Protein AF-A0A7X7WH22-F1 (afdb_monomer)

Solvent-accessible surface area (backbone atoms only — not comparable to full-atom values): 14926 Å² total; per-residue (Å²): 118,76,86,55,37,44,71,29,42,64,47,78,48,76,61,53,52,58,72,58,53,77,46,26,75,47,52,46,36,40,39,29,64,41,62,73,57,76,91,22,57,43,76,66,56,57,78,47,89,47,46,45,26,28,35,51,67,75,35,17,60,46,32,26,49,46,50,48,52,40,50,50,30,62,38,42,20,46,59,58,49,54,54,32,50,78,71,74,47,88,55,60,72,69,33,57,77,39,49,57,77,57,60,76,36,30,38,23,28,44,19,65,48,62,39,34,36,44,34,28,52,52,39,49,77,48,48,29,46,33,36,34,24,32,85,80,27,64,82,54,82,60,45,81,46,50,35,29,59,92,44,49,67,59,44,36,54,63,18,48,31,38,38,41,52,42,77,70,43,90,88,30,48,47,64,41,29,60,74,48,59,71,43,34,34,77,50,19,33,42,35,36,70,47,50,20,46,30,36,33,64,68,42,48,53,49,34,45,74,73,50,44,27,56,24,37,31,32,27,44,47,77,52,81,77,72,62,92,83,45,68,68,82,74,40,89,51,46,46,78,50,71,82,44,42,62,62,53,99,58,45,67,58,57,37,49,54,52,48,53,56,31,47,58,24,53,81,68,74,43,86,58,70,42,63,45,39,55,93,77,60,83

Mean predicted aligned error: 4.16 Å

Nearest PDB structures (foldseek):
  5mh6-assembly1_A  TM=9.550E-01  e=3.654E-28  Haloferax mediterranei ATCC 33500
  4g2n-assembly1_A  TM=8.336E-01  e=8.230E-25  Polaromonas sp. JS666
  6jx1-assembly1_B  TM=8.636E-01  e=1.787E-22  Pseudomonas sp. 101
  3evt-assembly1_A-2  TM=6.739E-01  e=1.424E-25  Lactiplantibacillus plantarum
  4zqb-assembly1_B  TM=8.707E-01  e=1.414E-22  Cereibacter sphaeroides 2.4.1

Radius of gyration: 20.51 Å; Cα contacts (8 Å, |Δi|>4): 517; chains: 1; bounding box: 50×41×60 Å

pLDDT: mean 94.55, std 5.48, range [54.88, 98.94]

Foldseek 3Di:
DLVCLCVDQEAEEAADDPVSVVNNPNHAEYEHLAQACPRRYDPVVLVDNHWYFYPNLLLQQLLLVLQVVLVQCLQQVVLVVVVCVVVVHPCCVVRVVSGHALAAFEEEEEDCDSNVQNNLVVSVVSNYAYEYEDQCLDDDPSHPGYGYPVCLLVSQQRHLEYEYADEDDPVQQQCAALVSLVSHQQQREYEYLHEARSHPVVRVVCCLVVSSHSAYEDQYHPDPPDDPPDPLVPRSRYHYDHNCSRPDPCSVVSSVVLVVVQVVCVVVVHDHPRTDNSVVSD

Structure (mmCIF, N/CA/C/O backbone):
data_AF-A0A7X7WH22-F1
#
_entry.id   AF-A0A7X7WH22-F1
#
loop_
_atom_site.group_PDB
_atom_site.id
_atom_site.type_symbol
_atom_site.label_atom_id
_atom_site.label_alt_id
_atom_site.label_comp_id
_atom_site.label_asym_id
_atom_site.label_entity_id
_atom_site.label_seq_id
_atom_site.pdbx_PDB_ins_code
_atom_site.Cartn_x
_atom_site.Cartn_y
_atom_site.Cartn_z
_atom_site.occupancy
_atom_site.B_iso_or_equiv
_atom_site.auth_seq_id
_atom_site.auth_comp_id
_atom_site.auth_asym_id
_atom_site.auth_atom_id
_atom_site.pdbx_PDB_model_num
ATOM 1 N N . MET A 1 1 ? -7.487 23.303 26.037 1.00 54.88 1 MET A N 1
ATOM 2 C CA . MET A 1 1 ? -7.562 21.930 25.477 1.00 54.88 1 MET A CA 1
ATOM 3 C C . MET A 1 1 ? -7.339 20.861 26.553 1.00 54.88 1 MET A C 1
ATOM 5 O O . MET A 1 1 ? -8.136 19.940 26.609 1.00 54.88 1 MET A O 1
ATOM 9 N N . ILE A 1 2 ? -6.331 20.997 27.431 1.00 61.19 2 ILE A N 1
ATOM 10 C CA . ILE A 1 2 ? -6.002 20.000 28.478 1.00 61.19 2 ILE A CA 1
ATOM 11 C C . ILE A 1 2 ? -7.117 19.827 29.533 1.00 61.19 2 ILE A C 1
ATOM 13 O O . ILE A 1 2 ? -7.410 18.703 29.922 1.00 61.19 2 ILE A O 1
ATOM 17 N N . GLU A 1 3 ? -7.806 20.899 29.932 1.00 65.12 3 GLU A N 1
ATOM 18 C CA . GLU A 1 3 ? -8.843 20.850 30.985 1.00 65.12 3 GLU A CA 1
ATOM 19 C C . GLU A 1 3 ? -10.089 20.022 30.623 1.00 65.12 3 GLU A C 1
ATOM 21 O O . GLU A 1 3 ? -10.776 19.521 31.509 1.00 65.12 3 GLU A O 1
ATOM 26 N N . ALA A 1 4 ? -10.378 19.839 29.331 1.00 77.19 4 ALA A N 1
ATOM 27 C CA . ALA A 1 4 ? -11.551 19.091 28.876 1.00 77.19 4 ALA A CA 1
ATOM 28 C C . ALA A 1 4 ? -11.314 17.571 28.811 1.00 77.19 4 ALA A C 1
ATOM 30 O O . ALA A 1 4 ? -12.275 16.805 28.747 1.00 77.19 4 ALA A O 1
ATOM 31 N N . ILE A 1 5 ? -10.051 17.126 28.826 1.00 83.06 5 ILE A N 1
ATOM 32 C CA . ILE A 1 5 ? -9.671 15.726 28.586 1.00 83.06 5 ILE A CA 1
ATOM 33 C C . ILE A 1 5 ? -10.304 14.766 29.601 1.00 83.06 5 ILE A C 1
ATOM 35 O O . ILE A 1 5 ? -10.853 13.757 29.158 1.00 83.06 5 ILE A O 1
ATOM 39 N N . PRO A 1 6 ? -10.322 15.053 30.920 1.00 88.44 6 PRO A N 1
ATOM 40 C CA . PRO A 1 6 ? -10.890 14.120 31.891 1.00 88.44 6 PRO A CA 1
ATOM 41 C C . PRO A 1 6 ? -12.360 13.775 31.663 1.00 88.44 6 PRO A C 1
ATOM 43 O O . PRO A 1 6 ? -12.766 12.640 31.911 1.00 88.44 6 PRO A O 1
ATOM 46 N N . ASN A 1 7 ? -13.130 14.732 31.144 1.00 90.06 7 ASN A N 1
ATOM 47 C CA . ASN A 1 7 ? -14.566 14.594 30.929 1.00 90.06 7 ASN A CA 1
ATOM 48 C C . ASN A 1 7 ? -14.932 14.239 29.481 1.00 90.06 7 ASN A C 1
ATOM 50 O O . ASN A 1 7 ? -16.112 14.072 29.182 1.00 90.06 7 ASN A O 1
ATOM 54 N N . ALA A 1 8 ? -13.954 14.133 28.577 1.00 93.44 8 ALA A N 1
ATOM 55 C CA . ALA A 1 8 ? -14.212 13.863 27.170 1.00 93.44 8 ALA A CA 1
ATOM 56 C C . ALA A 1 8 ? -14.731 12.430 26.964 1.00 93.44 8 ALA A C 1
ATOM 58 O O . ALA A 1 8 ? -14.038 11.460 27.262 1.00 93.44 8 ALA A O 1
ATOM 59 N N . GLU A 1 9 ? -15.930 12.296 26.391 1.00 95.81 9 GLU A N 1
ATOM 60 C CA . GLU A 1 9 ? -16.485 10.992 25.995 1.00 95.81 9 GLU A CA 1
ATOM 61 C C . GLU A 1 9 ? -15.996 10.520 24.620 1.00 95.81 9 GLU A C 1
ATOM 63 O O . GLU A 1 9 ? -16.037 9.325 24.309 1.00 95.81 9 GLU A O 1
ATOM 68 N N . ILE A 1 10 ? -15.542 11.456 23.782 1.00 96.81 10 ILE A N 1
ATOM 69 C CA . ILE A 1 10 ? -15.218 11.216 22.378 1.00 96.81 10 ILE A CA 1
ATOM 70 C C . ILE A 1 10 ? -13.876 11.863 22.045 1.00 96.81 10 ILE A C 1
ATOM 72 O O . ILE A 1 10 ? -13.651 13.036 22.338 1.00 96.81 10 ILE A O 1
ATOM 76 N N . PHE A 1 11 ? -13.011 11.110 21.373 1.00 96.06 11 PHE A N 1
ATOM 77 C CA . PHE A 1 11 ? -11.793 11.619 20.753 1.00 96.06 11 PHE A CA 1
ATOM 78 C C . PHE A 1 11 ? -11.914 11.561 19.228 1.00 96.06 11 PHE A C 1
ATOM 80 O O . PHE A 1 11 ? -12.212 10.506 18.667 1.00 96.06 11 PHE A O 1
ATOM 87 N N . PHE A 1 12 ? -11.620 12.674 18.558 1.00 95.94 12 PHE A N 1
ATOM 88 C CA . PHE A 1 12 ? -11.472 12.747 17.106 1.00 95.94 12 PHE A CA 1
ATOM 89 C C . PHE A 1 12 ? -10.123 13.378 16.772 1.00 95.94 12 PHE A C 1
ATOM 91 O O . PHE A 1 12 ? -9.877 14.540 17.091 1.00 95.94 12 PHE A O 1
ATOM 98 N N . GLY A 1 13 ? -9.233 12.606 16.153 1.00 94.00 13 GLY A N 1
ATOM 99 C CA . GLY A 1 13 ? -7.893 13.081 15.831 1.00 94.00 13 GLY A CA 1
ATOM 100 C C . GLY A 1 13 ? -6.991 11.987 15.281 1.00 94.00 13 GLY A C 1
ATOM 101 O O . GLY A 1 13 ? -7.336 10.810 15.294 1.00 94.00 13 GLY A O 1
ATOM 102 N N . TRP A 1 14 ? -5.822 12.378 14.779 1.00 91.50 14 TRP A N 1
ATOM 103 C CA . TRP A 1 14 ? -4.891 11.462 14.113 1.00 91.50 14 TRP A CA 1
ATOM 104 C C . TRP A 1 14 ? -4.112 10.564 15.073 1.00 91.50 14 TRP A C 1
ATOM 106 O O . TRP A 1 14 ? -3.778 9.436 14.720 1.00 91.50 14 TRP A O 1
ATOM 116 N N . ARG A 1 15 ? -3.817 11.056 16.281 1.00 94.06 15 ARG A N 1
ATOM 117 C CA . ARG A 1 15 ? -3.042 10.327 17.286 1.00 94.06 15 ARG A CA 1
ATOM 118 C C . ARG A 1 15 ? -3.488 10.708 18.688 1.00 94.06 15 ARG A C 1
ATOM 120 O O . ARG A 1 15 ? -3.539 11.890 19.019 1.00 94.06 15 ARG A O 1
ATOM 127 N N . LEU A 1 16 ? -3.755 9.702 19.512 1.00 94.00 16 LEU A N 1
ATOM 128 C CA . LEU A 1 16 ? -3.991 9.860 20.940 1.00 94.00 16 LEU A CA 1
ATOM 129 C C . LEU A 1 16 ? -2.725 9.425 21.682 1.00 94.00 16 LEU A C 1
ATOM 131 O O . LEU A 1 16 ? -2.289 8.283 21.557 1.00 94.00 16 LEU A O 1
ATOM 135 N N . SER A 1 17 ? -2.102 10.337 22.426 1.00 92.88 17 SER A N 1
ATOM 136 C CA . SER A 1 17 ? -0.931 9.999 23.240 1.00 92.88 17 SER A CA 1
ATOM 137 C C . SER A 1 17 ? -1.343 9.232 24.497 1.00 92.88 17 SER A C 1
ATOM 139 O O . SER A 1 17 ? -2.465 9.371 24.987 1.00 92.88 17 SER A O 1
ATOM 141 N N . GLU A 1 18 ? -0.419 8.451 25.055 1.00 93.06 18 GLU A N 1
ATOM 142 C CA . GLU A 1 18 ? -0.649 7.720 26.306 1.00 93.06 18 GLU A CA 1
ATOM 143 C C . GLU A 1 18 ? -0.944 8.665 27.477 1.00 93.06 18 GLU A C 1
ATOM 145 O O . GLU A 1 18 ? -1.848 8.409 28.266 1.00 93.06 18 GLU A O 1
ATOM 150 N N . ASN A 1 19 ? -0.270 9.819 27.525 1.00 91.81 19 ASN A N 1
ATOM 151 C CA . ASN A 1 19 ? -0.526 10.844 28.535 1.00 91.81 19 ASN A CA 1
ATOM 152 C C . ASN A 1 19 ? -1.978 11.355 28.495 1.00 91.81 19 ASN A C 1
ATOM 154 O O . ASN A 1 19 ? -2.631 11.440 29.532 1.00 91.81 19 ASN A O 1
ATOM 158 N N . TYR A 1 20 ? -2.505 11.666 27.306 1.00 91.69 20 TYR A N 1
ATOM 159 C CA . TYR A 1 20 ? -3.889 12.131 27.182 1.00 91.69 20 TYR A CA 1
ATOM 160 C C . TYR A 1 20 ? -4.901 11.009 27.416 1.00 91.69 20 TYR A C 1
ATOM 162 O O . TYR A 1 20 ? -5.924 11.242 28.053 1.00 91.69 20 TYR A O 1
ATOM 170 N N . TYR A 1 21 ? -4.600 9.789 26.971 1.00 93.88 21 TYR A N 1
ATOM 171 C CA . TYR A 1 21 ? -5.433 8.621 27.246 1.00 93.88 21 TYR A CA 1
ATOM 172 C C . TYR A 1 21 ? -5.582 8.354 28.751 1.00 93.88 21 TYR A C 1
ATOM 174 O O . TYR A 1 21 ? -6.700 8.195 29.228 1.00 93.88 21 TYR A O 1
ATOM 182 N N . ASN A 1 22 ? -4.485 8.395 29.514 1.00 92.38 22 ASN A N 1
ATOM 183 C CA . ASN A 1 22 ? -4.499 8.153 30.962 1.00 92.38 22 ASN A CA 1
ATOM 184 C C . ASN A 1 22 ? -5.309 9.199 31.746 1.00 92.38 22 ASN A C 1
ATOM 186 O O . ASN A 1 22 ? -5.760 8.935 32.860 1.00 92.38 22 ASN A O 1
ATOM 190 N N . GLN A 1 23 ? -5.501 10.388 31.174 1.00 92.88 23 GLN A N 1
ATOM 191 C CA . GLN A 1 23 ? -6.322 11.440 31.765 1.00 92.88 23 GLN A CA 1
ATOM 192 C C . GLN A 1 23 ? -7.801 11.319 31.376 1.00 92.88 23 GLN A C 1
ATOM 194 O O . GLN A 1 23 ? -8.642 11.778 32.140 1.00 92.88 23 GLN A O 1
ATOM 199 N N . ALA A 1 24 ? -8.133 10.699 30.238 1.00 92.94 24 ALA A N 1
ATOM 200 C CA . ALA A 1 24 ? -9.476 10.664 29.656 1.00 92.94 24 ALA A CA 1
ATOM 201 C C . ALA A 1 24 ? -10.387 9.598 30.298 1.00 92.94 24 ALA A C 1
ATOM 203 O O . ALA A 1 24 ? -10.653 8.542 29.725 1.00 92.94 24 ALA A O 1
ATOM 204 N N . ARG A 1 25 ? -10.882 9.884 31.508 1.00 90.00 25 ARG A N 1
ATOM 205 C CA . ARG A 1 25 ? -11.628 8.926 32.351 1.00 90.00 25 ARG A CA 1
ATOM 206 C C . ARG A 1 25 ? -12.992 8.516 31.794 1.00 90.00 25 ARG A C 1
ATOM 208 O O . ARG A 1 25 ? -13.444 7.413 32.081 1.00 90.00 25 ARG A O 1
ATOM 215 N N . ASN A 1 26 ? -13.620 9.379 30.999 1.00 95.12 26 ASN A N 1
ATOM 216 C CA . ASN A 1 26 ? -14.956 9.143 30.446 1.00 95.12 26 ASN A CA 1
ATOM 217 C C . ASN A 1 26 ? -14.935 8.709 28.975 1.00 95.12 26 ASN A C 1
ATOM 219 O O . ASN A 1 26 ? -15.992 8.640 28.351 1.00 95.12 26 ASN A O 1
ATOM 223 N N . LEU A 1 27 ? -13.760 8.428 28.401 1.00 96.88 27 LEU A N 1
ATOM 224 C CA . LEU A 1 27 ? -13.630 8.138 26.977 1.00 96.88 27 LEU A CA 1
ATOM 225 C C . LEU A 1 27 ? -14.377 6.851 26.610 1.00 96.88 27 LEU A C 1
ATOM 227 O O . LEU A 1 27 ? -14.140 5.792 27.183 1.00 96.88 27 LEU A O 1
ATOM 231 N N . ARG A 1 28 ? -15.270 6.936 25.622 1.00 97.31 28 ARG A N 1
ATOM 232 C CA . ARG A 1 28 ? -16.114 5.824 25.150 1.00 97.31 28 ARG A CA 1
ATOM 233 C C . ARG A 1 28 ? -15.940 5.539 23.668 1.00 97.31 28 ARG A C 1
ATOM 235 O O . ARG A 1 28 ? -16.141 4.401 23.236 1.00 97.31 28 ARG A O 1
ATOM 242 N N . TRP A 1 29 ? -15.547 6.546 22.893 1.00 98.00 29 TRP A N 1
ATOM 243 C CA . TRP A 1 29 ? -15.359 6.420 21.454 1.00 98.00 29 TRP A CA 1
ATOM 244 C C . TRP A 1 29 ? -14.138 7.197 20.953 1.00 98.00 29 TRP A C 1
ATOM 246 O O . TRP A 1 29 ? -13.915 8.353 21.298 1.00 98.00 29 TRP A O 1
ATOM 256 N N . ILE A 1 30 ? -13.350 6.543 20.104 1.00 97.38 30 ILE A N 1
ATOM 257 C CA . ILE A 1 30 ? -12.206 7.101 19.387 1.00 97.38 30 ILE A CA 1
ATOM 258 C C . ILE A 1 30 ? -12.484 6.993 17.882 1.00 97.38 30 ILE A C 1
ATOM 260 O O . ILE A 1 30 ? -12.725 5.900 17.352 1.00 97.38 30 ILE A O 1
ATOM 264 N N . HIS A 1 31 ? -12.406 8.117 17.175 1.00 97.50 31 HIS A N 1
ATOM 265 C CA . HIS A 1 31 ? -12.446 8.172 15.719 1.00 97.50 31 HIS A CA 1
ATOM 266 C C . HIS A 1 31 ? -11.114 8.665 15.152 1.00 97.50 31 HIS A C 1
ATOM 268 O O . HIS A 1 31 ? -10.659 9.765 15.467 1.00 97.50 31 HIS A O 1
ATOM 274 N N . LEU A 1 32 ? -10.508 7.848 14.291 1.00 96.25 32 LEU A N 1
ATOM 275 C CA . LEU A 1 32 ? -9.280 8.181 13.578 1.00 96.25 32 LEU A CA 1
ATOM 276 C C . LEU A 1 32 ? -9.604 8.613 12.135 1.00 96.25 32 LEU A C 1
ATOM 278 O O . LEU A 1 32 ? -10.206 7.825 11.400 1.00 96.25 32 LEU A O 1
ATOM 282 N N . PRO A 1 33 ? -9.168 9.808 11.685 1.00 93.56 33 PRO A N 1
ATOM 283 C CA . PRO A 1 33 ? -9.331 10.242 10.298 1.00 93.56 33 PRO A CA 1
ATOM 284 C C . PRO A 1 33 ? -8.594 9.370 9.268 1.00 93.56 33 PRO A C 1
ATOM 286 O O . PRO A 1 33 ? -8.891 9.467 8.082 1.00 93.56 33 PRO A O 1
ATOM 289 N N . SER A 1 34 ? -7.640 8.537 9.689 1.00 90.62 34 SER A N 1
ATOM 290 C CA . SER A 1 34 ? -6.856 7.634 8.841 1.00 90.62 34 SER A CA 1
ATOM 291 C C . SER A 1 34 ? -7.584 6.319 8.522 1.00 90.62 34 SER A C 1
ATOM 293 O O . SER A 1 34 ? -8.548 5.935 9.182 1.00 90.62 34 SER A O 1
ATOM 295 N N . ALA A 1 35 ? -7.093 5.566 7.528 1.00 87.44 35 ALA A N 1
ATOM 2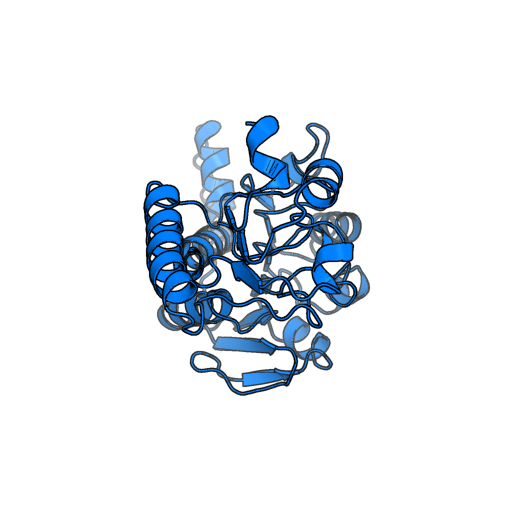96 C CA . ALA A 1 35 ? -7.522 4.178 7.307 1.00 87.44 35 ALA A CA 1
ATOM 297 C C . ALA A 1 35 ? -6.905 3.203 8.326 1.00 87.44 35 ALA A C 1
ATOM 299 O O . ALA A 1 35 ? -7.623 2.398 8.924 1.00 87.44 35 ALA A O 1
ATOM 300 N N . GLY A 1 36 ? -5.576 3.259 8.469 1.00 86.19 36 GLY A N 1
ATOM 301 C CA . GLY A 1 36 ? -4.794 2.449 9.405 1.00 86.19 36 GLY A CA 1
ATOM 302 C C . GLY A 1 36 ? -4.703 3.099 10.783 1.00 86.19 36 GLY A C 1
ATOM 303 O O . GLY A 1 36 ? -4.839 4.315 10.911 1.00 86.19 36 GLY A O 1
ATOM 304 N N . ILE A 1 37 ? -4.494 2.274 11.804 1.00 89.31 37 ILE A N 1
ATOM 305 C CA . ILE A 1 37 ? -4.491 2.681 13.221 1.00 89.31 37 ILE A CA 1
ATOM 306 C C . ILE A 1 37 ? -3.130 2.472 13.894 1.00 89.31 37 ILE A C 1
ATOM 308 O O . ILE A 1 37 ? -2.973 2.704 15.092 1.00 89.31 37 ILE A O 1
ATOM 312 N N . ASP A 1 38 ? -2.170 1.947 13.142 1.00 84.19 38 ASP A N 1
ATOM 313 C CA . ASP A 1 38 ? -0.833 1.618 13.605 1.00 84.19 38 ASP A CA 1
ATOM 314 C C . ASP A 1 38 ? -0.131 2.859 14.179 1.00 84.19 38 ASP A C 1
ATOM 316 O O . ASP A 1 38 ? -0.116 3.921 13.567 1.00 84.19 38 ASP A O 1
ATOM 320 N N . GLY A 1 39 ? 0.377 2.746 15.412 1.00 84.50 39 GLY A N 1
ATOM 321 C CA . GLY A 1 39 ? 1.042 3.844 16.132 1.00 84.50 39 GLY A CA 1
ATOM 322 C C . GLY A 1 39 ? 0.138 5.010 16.570 1.00 84.50 39 GLY A C 1
ATOM 323 O O . GLY A 1 39 ? 0.605 5.903 17.280 1.00 84.50 39 GLY A O 1
ATOM 324 N N . ALA A 1 40 ? -1.145 5.008 16.192 1.00 90.88 40 ALA A N 1
ATOM 325 C CA . ALA A 1 40 ? -2.070 6.106 16.467 1.00 90.88 40 ALA A CA 1
ATOM 326 C C . ALA A 1 40 ? -2.639 6.083 17.894 1.00 90.88 40 ALA A C 1
ATOM 328 O O . ALA A 1 40 ? -3.059 7.126 18.398 1.00 90.88 40 ALA A O 1
ATOM 329 N N . LEU A 1 41 ? -2.678 4.909 18.534 1.00 93.50 41 LEU A N 1
ATOM 330 C CA . LEU A 1 41 ? -3.358 4.684 19.811 1.00 93.50 41 LEU A CA 1
ATOM 331 C C . LEU A 1 41 ? -2.451 3.973 20.827 1.00 93.50 41 LEU A C 1
ATOM 333 O O . LEU A 1 41 ? -1.668 3.107 20.428 1.00 93.50 41 LEU A O 1
ATOM 337 N N . PRO A 1 42 ? -2.587 4.265 22.135 1.00 93.56 42 PRO A N 1
ATOM 338 C CA . PRO A 1 42 ? -1.892 3.528 23.187 1.00 93.56 42 PRO A CA 1
ATOM 339 C C . PRO A 1 42 ? -2.324 2.060 23.231 1.00 93.56 42 PRO A C 1
ATOM 341 O O . PRO A 1 42 ? -3.485 1.736 22.969 1.00 93.56 42 PRO A O 1
ATOM 344 N N . ALA A 1 43 ? -1.413 1.169 23.630 1.00 91.50 43 ALA A N 1
ATOM 345 C CA . ALA A 1 43 ? -1.673 -0.273 23.680 1.00 91.50 43 ALA A CA 1
ATOM 346 C C . ALA A 1 43 ? -2.890 -0.631 24.558 1.00 91.50 43 ALA A C 1
ATOM 348 O O . ALA A 1 43 ? -3.675 -1.510 24.205 1.00 91.50 43 ALA A O 1
ATOM 349 N N . ALA A 1 44 ? -3.097 0.102 25.656 1.00 92.50 44 ALA A N 1
ATOM 350 C CA . ALA A 1 44 ? -4.217 -0.099 26.574 1.00 92.50 44 ALA A CA 1
ATOM 351 C C . ALA A 1 44 ? -5.602 0.062 25.911 1.00 92.50 44 ALA A C 1
ATOM 353 O O . ALA A 1 44 ? -6.555 -0.599 26.325 1.00 92.50 44 ALA A O 1
ATOM 354 N N . VAL A 1 45 ? -5.720 0.858 24.838 1.00 93.75 45 VAL A N 1
ATOM 355 C CA . VAL A 1 45 ? -6.986 1.021 24.099 1.00 93.75 45 VAL A CA 1
ATOM 356 C C . VAL A 1 45 ? -7.469 -0.314 23.527 1.00 93.75 45 VAL A C 1
ATOM 358 O O . VAL A 1 45 ? -8.672 -0.586 23.522 1.00 93.75 45 VAL A O 1
ATOM 361 N N . PHE A 1 46 ? -6.553 -1.177 23.080 1.00 91.12 46 PHE A N 1
ATOM 362 C CA . PHE A 1 46 ? -6.890 -2.443 22.424 1.00 91.12 46 PHE A CA 1
ATOM 363 C C . PHE A 1 46 ? -7.533 -3.469 23.368 1.00 91.12 46 PHE A C 1
ATOM 365 O O . PHE A 1 46 ? -8.299 -4.312 22.898 1.00 91.12 46 PHE A O 1
ATOM 372 N N . SER A 1 47 ? -7.288 -3.343 24.675 1.00 91.69 47 SER A N 1
ATOM 373 C CA . SER A 1 47 ? -7.870 -4.188 25.729 1.00 91.69 47 SER A CA 1
ATOM 374 C C . SER A 1 47 ? -9.032 -3.525 26.481 1.00 91.69 47 SER A C 1
ATOM 376 O O . SER A 1 47 ? -9.624 -4.154 27.350 1.00 91.69 47 SER A O 1
ATOM 378 N N . SER A 1 48 ? -9.354 -2.266 26.173 1.00 93.56 48 SER A N 1
ATOM 379 C CA . SER A 1 48 ? -10.465 -1.522 26.790 1.00 93.56 48 SER A CA 1
ATOM 380 C C . SER A 1 48 ? -11.816 -1.846 26.140 1.00 93.56 48 SER A C 1
ATOM 382 O O . SER A 1 48 ? -11.851 -2.440 25.063 1.00 93.56 48 SER A O 1
ATOM 384 N N . ASP A 1 49 ? -12.925 -1.358 26.702 1.00 93.69 49 ASP A N 1
ATOM 385 C CA . ASP A 1 49 ? -14.261 -1.418 26.077 1.00 93.69 49 ASP A CA 1
ATOM 386 C C . ASP A 1 49 ? -14.545 -0.262 25.102 1.00 93.69 49 ASP A C 1
ATOM 388 O O . ASP A 1 49 ? -15.580 -0.232 24.434 1.00 93.69 49 ASP A O 1
ATOM 392 N N . ILE A 1 50 ? -13.597 0.665 24.949 1.00 95.81 50 ILE A N 1
ATOM 393 C CA . ILE A 1 50 ? -13.734 1.848 24.097 1.00 95.81 50 ILE A CA 1
ATOM 394 C C . IL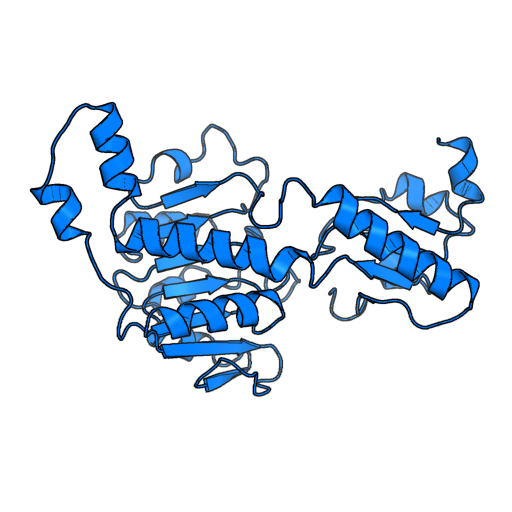E A 1 50 ? -13.948 1.420 22.643 1.00 95.81 50 ILE A C 1
ATOM 396 O O . ILE A 1 50 ? -13.226 0.567 22.102 1.00 95.81 50 ILE A O 1
ATOM 400 N N . GLN A 1 51 ? -14.945 2.018 21.993 1.00 96.75 51 GLN A N 1
ATOM 401 C CA . GLN A 1 51 ? -15.189 1.811 20.572 1.00 96.75 51 GLN A CA 1
ATOM 402 C C . GLN A 1 51 ? -14.132 2.555 19.761 1.00 96.75 51 GLN A C 1
ATOM 404 O O . GLN A 1 51 ? -13.884 3.738 19.980 1.00 96.75 51 GLN A O 1
ATOM 409 N N . VAL A 1 52 ? -13.531 1.877 18.786 1.00 97.12 52 VAL A N 1
ATOM 410 C CA . VAL A 1 52 ? -12.550 2.483 17.881 1.00 97.12 52 VAL A CA 1
ATOM 411 C C . VAL A 1 52 ? -13.081 2.392 16.463 1.00 97.12 52 VAL A C 1
ATOM 413 O O . VAL A 1 52 ? -13.473 1.321 15.996 1.00 97.12 52 VAL A O 1
ATOM 416 N N . THR A 1 53 ? -13.085 3.522 15.772 1.00 96.88 53 THR A N 1
ATOM 417 C CA . THR A 1 53 ? -13.472 3.624 14.364 1.00 96.88 53 THR A CA 1
ATOM 418 C C . THR A 1 53 ? -12.389 4.338 13.576 1.00 96.88 53 THR A C 1
ATOM 420 O O . THR A 1 53 ? -11.681 5.183 14.121 1.00 96.88 53 THR A O 1
ATOM 423 N N . SER A 1 54 ? -12.282 4.016 12.293 1.00 94.81 54 SER A N 1
ATOM 424 C CA . SER A 1 54 ? -11.385 4.699 11.369 1.00 94.81 54 SER A CA 1
ATOM 425 C C . SER A 1 54 ? -12.108 5.069 10.075 1.00 94.81 54 SER A C 1
ATOM 427 O O . SER A 1 54 ? -13.147 4.490 9.738 1.00 94.81 54 SER A O 1
ATOM 429 N N . SER A 1 55 ? -11.530 5.985 9.306 1.00 93.56 55 SER A N 1
ATOM 430 C CA . SER A 1 55 ? -11.996 6.383 7.971 1.00 93.56 55 SER A CA 1
ATOM 431 C C . SER A 1 55 ? -11.715 5.347 6.876 1.00 93.56 55 SER A C 1
ATOM 433 O O . SER A 1 55 ? -11.673 5.663 5.679 1.00 93.56 55 SER A O 1
ATOM 435 N N . LYS A 1 56 ? -11.516 4.073 7.245 1.00 86.00 56 LYS A N 1
ATOM 436 C CA . LYS A 1 56 ? -11.290 2.995 6.279 1.00 86.00 56 LYS A CA 1
ATOM 437 C C . LYS A 1 56 ? -12.394 2.968 5.220 1.00 86.00 56 LYS A C 1
ATOM 439 O O . LYS A 1 56 ? -13.585 2.961 5.513 1.00 86.00 56 LYS A O 1
ATOM 444 N N . GLY A 1 57 ? -11.970 2.932 3.959 1.00 84.00 57 GLY A N 1
ATOM 445 C CA . GLY A 1 57 ? -12.857 2.984 2.798 1.00 84.00 57 GLY A CA 1
ATOM 446 C C . GLY A 1 57 ? -12.931 4.350 2.111 1.00 84.00 57 GLY A C 1
ATOM 447 O O . GLY A 1 57 ? -13.172 4.352 0.905 1.00 84.00 57 GLY A O 1
ATOM 448 N N . LEU A 1 58 ? -12.649 5.465 2.803 1.00 89.12 58 LEU A N 1
ATOM 449 C CA . LEU A 1 58 ? -12.584 6.801 2.181 1.00 89.12 58 LEU A CA 1
ATOM 450 C C . LEU A 1 58 ? -11.339 6.977 1.297 1.00 89.12 58 LEU A C 1
ATOM 452 O O . LEU A 1 58 ? -11.401 7.625 0.260 1.00 89.12 58 LEU A O 1
ATOM 456 N N . HIS A 1 59 ? -10.236 6.319 1.651 1.00 89.06 59 HIS A N 1
ATOM 457 C CA . HIS A 1 59 ? -8.953 6.455 0.950 1.00 89.06 59 HIS A CA 1
ATOM 458 C C . HIS A 1 59 ? -8.786 5.511 -0.255 1.00 89.06 59 HIS A C 1
ATOM 460 O O . HIS A 1 59 ? -7.754 5.529 -0.912 1.00 89.06 59 HIS A O 1
ATOM 466 N N . LYS A 1 60 ? -9.771 4.648 -0.553 1.00 92.44 60 LYS A N 1
ATOM 467 C CA . LYS A 1 60 ? -9.603 3.558 -1.538 1.00 92.44 60 LYS A CA 1
ATOM 468 C C . LYS A 1 60 ? -9.292 4.049 -2.956 1.00 92.44 60 LYS A C 1
ATOM 470 O O . LYS A 1 60 ? -8.553 3.376 -3.663 1.00 92.44 60 LYS A O 1
ATOM 475 N N . ASP A 1 61 ? -9.893 5.162 -3.367 1.00 94.44 61 ASP A N 1
ATOM 476 C CA . ASP A 1 61 ? -9.760 5.704 -4.717 1.00 94.44 61 ASP A CA 1
ATOM 477 C C . ASP A 1 61 ? -8.465 6.503 -4.899 1.00 94.44 61 ASP A C 1
ATOM 479 O O . ASP A 1 61 ? -7.713 6.108 -5.789 1.00 94.44 61 ASP A O 1
ATOM 483 N N . PRO A 1 62 ? -8.117 7.487 -4.038 1.00 95.88 62 PRO A N 1
ATOM 484 C CA . PRO A 1 62 ? -6.833 8.179 -4.166 1.00 95.88 62 PRO A CA 1
ATOM 485 C C . PRO A 1 62 ? -5.649 7.214 -4.054 1.00 95.88 62 PRO A C 1
ATOM 487 O O . PRO A 1 62 ? -4.762 7.240 -4.897 1.00 95.88 62 PRO A O 1
ATOM 490 N N . MET A 1 63 ? -5.691 6.245 -3.132 1.00 97.19 63 MET A N 1
ATOM 491 C CA . MET A 1 63 ? -4.607 5.261 -3.006 1.00 97.19 63 MET A CA 1
ATOM 492 C C . MET A 1 63 ? -4.486 4.365 -4.239 1.00 97.19 63 MET A C 1
ATOM 494 O O . MET A 1 63 ? -3.384 4.001 -4.645 1.00 97.19 63 MET A O 1
ATOM 498 N N . ALA A 1 64 ? -5.613 3.994 -4.853 1.00 97.75 64 ALA A N 1
ATOM 499 C CA . ALA A 1 64 ? -5.580 3.223 -6.087 1.00 97.75 64 ALA A CA 1
ATOM 500 C C . ALA A 1 64 ? -5.058 4.050 -7.270 1.00 97.75 64 ALA A C 1
ATOM 502 O O . ALA A 1 64 ? -4.395 3.496 -8.143 1.00 97.75 64 ALA A O 1
ATOM 503 N N . GLU A 1 65 ? -5.338 5.350 -7.301 1.00 97.88 65 GLU A N 1
ATOM 504 C CA . GLU A 1 65 ? -4.807 6.280 -8.299 1.00 97.88 65 GLU A CA 1
ATOM 505 C C . GLU A 1 65 ? -3.306 6.498 -8.123 1.00 97.88 65 GLU A C 1
ATOM 507 O O . GLU A 1 65 ? -2.578 6.362 -9.103 1.00 97.88 65 GLU A O 1
ATOM 512 N N . THR A 1 66 ? -2.821 6.689 -6.895 1.00 98.38 66 THR A N 1
ATOM 513 C CA . THR A 1 66 ? -1.384 6.753 -6.588 1.00 98.38 66 THR A CA 1
ATOM 514 C C . THR A 1 66 ? -0.665 5.474 -7.007 1.00 98.38 66 THR A C 1
ATOM 516 O O . THR A 1 66 ? 0.362 5.544 -7.682 1.00 98.38 66 THR A O 1
ATOM 519 N N . ALA A 1 67 ? -1.237 4.297 -6.708 1.00 98.62 67 ALA A N 1
ATOM 520 C CA . ALA A 1 67 ? -0.676 3.025 -7.165 1.00 98.62 67 ALA A CA 1
ATOM 521 C C . ALA A 1 67 ? -0.530 2.998 -8.691 1.00 98.62 67 ALA A C 1
ATOM 523 O O . ALA A 1 67 ? 0.524 2.643 -9.210 1.00 98.62 67 ALA A O 1
ATOM 524 N N . PHE A 1 68 ? -1.582 3.383 -9.421 1.00 98.56 68 PHE A N 1
ATOM 525 C CA . PHE A 1 68 ? -1.568 3.373 -10.882 1.00 98.56 68 PHE A CA 1
ATOM 526 C C . PHE A 1 68 ? -0.644 4.430 -11.479 1.00 98.56 68 PHE A C 1
ATOM 528 O O . PHE A 1 68 ? -0.009 4.148 -12.491 1.00 98.56 68 PHE A O 1
ATOM 535 N N . ALA A 1 69 ? -0.518 5.599 -10.854 1.00 98.44 69 ALA A N 1
ATOM 536 C CA . ALA A 1 69 ? 0.445 6.613 -11.260 1.00 98.44 69 ALA A CA 1
ATOM 537 C C . ALA A 1 69 ? 1.879 6.065 -11.185 1.00 98.44 69 ALA A C 1
ATOM 539 O O . ALA A 1 69 ? 2.621 6.162 -12.162 1.00 98.44 69 ALA A O 1
ATOM 540 N N . MET A 1 70 ? 2.240 5.403 -10.079 1.00 98.56 70 MET A N 1
ATOM 541 C CA . MET A 1 70 ? 3.552 4.764 -9.923 1.00 98.56 70 MET A CA 1
ATOM 542 C C . MET A 1 70 ? 3.746 3.604 -10.910 1.00 98.56 70 MET A C 1
ATOM 544 O O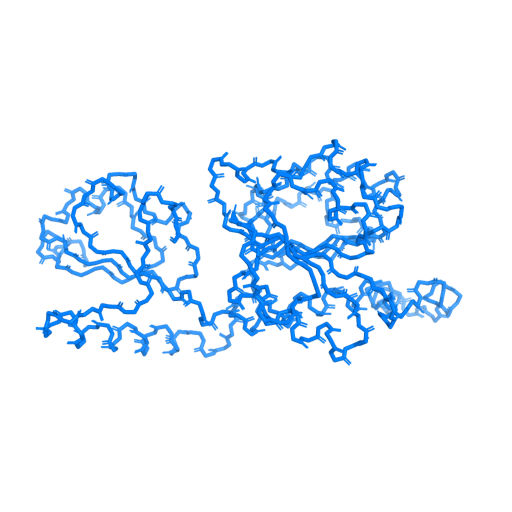 . MET A 1 70 ? 4.768 3.543 -11.588 1.00 98.56 70 MET A O 1
ATOM 548 N N . ILE A 1 71 ? 2.748 2.723 -11.058 1.00 98.56 71 ILE A N 1
ATOM 549 C CA . ILE A 1 71 ? 2.792 1.596 -12.007 1.00 98.56 71 ILE A CA 1
ATOM 550 C C . ILE A 1 71 ? 3.011 2.092 -13.435 1.00 98.56 71 ILE A C 1
ATOM 552 O O . ILE A 1 71 ? 3.876 1.572 -14.136 1.00 98.56 71 ILE A O 1
ATOM 556 N N . LEU A 1 72 ? 2.235 3.082 -13.882 1.00 98.00 72 LEU A N 1
ATOM 557 C CA . LEU A 1 72 ? 2.342 3.628 -15.232 1.00 98.00 72 LEU A CA 1
ATOM 558 C C . LEU A 1 72 ? 3.669 4.355 -15.425 1.00 98.00 72 LEU A C 1
ATOM 560 O O . LEU A 1 72 ? 4.298 4.174 -16.462 1.00 98.00 72 LEU A O 1
ATOM 564 N N . SER A 1 73 ? 4.121 5.121 -14.430 1.00 97.38 73 SER A N 1
ATOM 565 C CA . SER A 1 73 ? 5.400 5.823 -14.505 1.00 97.38 73 SER A CA 1
ATOM 566 C C . SER A 1 73 ? 6.583 4.861 -14.629 1.00 97.38 73 SER A C 1
ATOM 568 O O . SER A 1 73 ? 7.448 5.080 -15.479 1.00 97.38 73 SER A O 1
ATOM 570 N N . LEU A 1 74 ? 6.595 3.773 -13.852 1.00 96.94 74 LEU A N 1
ATOM 571 C CA . LEU A 1 74 ? 7.628 2.734 -13.924 1.00 96.94 74 LEU A CA 1
ATOM 572 C C . LEU A 1 74 ? 7.530 1.933 -15.228 1.00 96.94 74 LEU A C 1
ATOM 574 O O . LEU A 1 74 ? 8.519 1.783 -15.932 1.00 96.94 74 LEU A O 1
ATOM 578 N N . THR A 1 75 ? 6.327 1.500 -15.614 1.00 96.19 75 THR A N 1
ATOM 579 C CA . THR A 1 75 ? 6.121 0.654 -16.808 1.00 96.19 75 THR A CA 1
ATOM 580 C C . THR A 1 75 ? 6.345 1.403 -18.125 1.00 96.19 75 THR A C 1
ATOM 582 O O . THR A 1 75 ? 6.611 0.774 -19.143 1.00 96.19 75 THR A O 1
ATOM 585 N N . ARG A 1 76 ? 6.174 2.731 -18.146 1.00 95.25 76 ARG A N 1
ATOM 586 C CA . ARG A 1 76 ? 6.347 3.570 -19.346 1.00 95.25 76 ARG A CA 1
ATOM 587 C C . ARG A 1 76 ? 7.648 4.372 -19.352 1.00 95.25 76 ARG A C 1
ATOM 589 O O . ARG A 1 76 ? 7.863 5.110 -20.308 1.00 95.25 76 ARG A O 1
ATOM 596 N N . GLY A 1 77 ? 8.465 4.277 -18.301 1.00 93.94 77 GLY A N 1
ATOM 597 C CA . GLY A 1 77 ? 9.696 5.059 -18.167 1.00 93.94 77 GLY A CA 1
ATOM 598 C C . GLY A 1 77 ? 9.471 6.571 -18.022 1.00 93.94 77 GLY A C 1
ATOM 599 O O . GLY A 1 77 ? 10.330 7.355 -18.415 1.00 93.94 77 GLY A O 1
ATOM 600 N N . LEU A 1 78 ? 8.321 7.014 -17.491 1.00 94.50 78 LEU A N 1
ATOM 601 C CA . LEU A 1 78 ? 8.006 8.451 -17.394 1.00 94.50 78 LEU A CA 1
ATOM 602 C C . LEU A 1 78 ? 8.914 9.188 -16.408 1.00 94.50 78 LEU A C 1
ATOM 604 O O . LEU A 1 78 ? 9.225 10.353 -16.626 1.00 94.50 78 LEU A O 1
ATOM 608 N N . HIS A 1 79 ? 9.333 8.517 -15.338 1.00 93.38 79 HIS A N 1
ATOM 609 C CA . HIS A 1 79 ? 10.296 9.038 -14.370 1.00 93.38 79 HIS A CA 1
ATOM 610 C C . HIS A 1 79 ? 11.648 9.340 -15.041 1.00 93.38 79 HIS A C 1
ATOM 612 O O . HIS A 1 79 ? 12.101 10.479 -14.981 1.00 93.38 79 HIS A O 1
ATOM 618 N N . HIS A 1 80 ? 12.193 8.399 -15.822 1.00 92.75 80 HIS A N 1
ATOM 619 C CA . HIS A 1 80 ? 13.392 8.628 -16.644 1.00 92.75 80 HIS A CA 1
ATOM 620 C C . HIS A 1 80 ? 13.223 9.795 -17.614 1.00 92.75 80 HIS A C 1
ATOM 622 O O . HIS A 1 80 ? 14.069 10.685 -17.684 1.00 92.75 80 HIS A O 1
ATOM 628 N N . ALA A 1 81 ? 12.101 9.835 -18.339 1.00 94.19 81 ALA A N 1
ATOM 629 C CA . ALA A 1 81 ? 11.810 10.935 -19.254 1.00 94.19 81 ALA A CA 1
ATOM 630 C C . ALA A 1 81 ? 11.739 12.291 -18.526 1.00 94.19 81 ALA A C 1
ATOM 632 O O . ALA A 1 81 ? 12.196 13.302 -19.055 1.00 94.19 81 ALA A O 1
ATOM 633 N N . ARG A 1 82 ? 11.190 12.318 -17.305 1.00 94.00 82 ARG A N 1
ATOM 634 C CA . ARG A 1 82 ? 11.079 13.526 -16.481 1.00 94.00 82 ARG A CA 1
ATOM 635 C C . ARG A 1 82 ? 12.439 14.040 -16.019 1.00 94.00 82 ARG A C 1
ATOM 637 O O . ARG A 1 82 ? 12.619 15.256 -15.977 1.00 94.00 82 ARG A O 1
ATOM 644 N N . ASP A 1 83 ? 13.374 13.163 -15.681 1.00 92.88 83 ASP A N 1
ATOM 645 C CA . ASP A 1 83 ? 14.713 13.583 -15.265 1.00 92.88 83 ASP A CA 1
ATOM 646 C C . ASP A 1 83 ? 15.549 14.055 -16.458 1.00 92.88 83 ASP A C 1
ATOM 648 O O . ASP A 1 83 ? 16.083 15.163 -16.427 1.00 92.88 83 ASP A O 1
ATOM 652 N N . LEU A 1 84 ? 15.505 13.332 -17.580 1.00 94.12 84 LEU A N 1
ATOM 653 C CA . LEU A 1 84 ? 16.135 13.760 -18.836 1.00 94.12 84 LEU A CA 1
ATOM 654 C C . LEU A 1 84 ? 15.562 15.086 -19.367 1.00 94.12 84 LEU A C 1
ATOM 656 O O . LEU A 1 84 ? 16.292 15.892 -19.948 1.00 94.12 84 LEU A O 1
ATOM 660 N N . GLN A 1 85 ? 14.273 15.359 -19.129 1.00 95.88 85 GLN A N 1
ATOM 661 C CA . GLN A 1 85 ? 13.662 16.654 -19.437 1.00 95.88 85 GLN A CA 1
ATOM 662 C C . GLN A 1 85 ? 14.346 17.799 -18.673 1.00 95.88 85 GLN A C 1
ATOM 664 O O . GLN A 1 85 ? 14.562 18.858 -19.260 1.00 95.88 85 GLN A O 1
ATOM 669 N N . LYS A 1 86 ? 14.699 17.615 -17.392 1.00 96.31 86 LYS A N 1
ATOM 670 C CA . LYS A 1 86 ? 15.415 18.642 -16.603 1.00 96.31 86 LYS A CA 1
ATOM 671 C C . LYS A 1 86 ? 16.818 18.905 -17.156 1.00 96.31 86 LYS A C 1
ATOM 673 O O . LYS A 1 86 ? 17.329 20.011 -17.019 1.00 96.31 86 LYS A O 1
ATOM 678 N N . GLU A 1 87 ? 17.407 17.907 -17.808 1.00 96.56 87 GLU A N 1
ATOM 679 C CA . GLU A 1 87 ? 18.693 18.001 -18.506 1.00 96.56 87 GLU A CA 1
ATOM 680 C C . GLU A 1 87 ? 18.569 18.546 -19.944 1.00 96.56 87 GLU A C 1
ATOM 682 O O . GLU A 1 87 ? 19.576 18.671 -20.635 1.00 96.56 87 GLU A O 1
ATOM 687 N N . ASN A 1 88 ? 17.359 18.867 -20.426 1.00 97.44 88 ASN A N 1
ATOM 688 C CA . ASN A 1 88 ? 17.077 19.216 -21.828 1.00 97.44 88 ASN A CA 1
ATOM 689 C C . ASN A 1 88 ? 17.526 18.137 -22.839 1.00 97.44 88 ASN A C 1
ATOM 691 O O . ASN A 1 88 ? 17.900 18.449 -23.971 1.00 97.44 88 ASN A O 1
ATOM 695 N N . ARG A 1 89 ? 17.496 16.855 -22.450 1.00 96.88 89 ARG A N 1
ATOM 696 C CA . ARG A 1 89 ? 17.954 15.732 -23.283 1.00 96.88 89 ARG A CA 1
ATOM 697 C C . ARG A 1 89 ? 16.796 14.960 -23.902 1.00 96.88 89 ARG A C 1
ATOM 699 O O . ARG A 1 89 ? 15.996 14.333 -23.212 1.00 96.88 89 ARG A O 1
ATOM 706 N N . TRP A 1 90 ? 16.764 14.926 -25.233 1.00 93.94 90 TRP A N 1
ATOM 707 C CA . TRP A 1 90 ? 15.809 14.135 -26.011 1.00 93.94 90 TRP A CA 1
ATOM 708 C C . TRP A 1 90 ? 16.316 12.695 -26.228 1.00 93.94 90 TRP A C 1
ATOM 710 O O . TRP A 1 90 ? 16.735 12.320 -27.320 1.00 93.94 90 TRP A O 1
ATOM 720 N N . ALA A 1 91 ? 16.333 11.894 -25.161 1.00 90.06 91 ALA A N 1
ATOM 721 C CA . ALA A 1 91 ? 16.915 10.544 -25.134 1.00 90.06 91 ALA A CA 1
ATOM 722 C C . ALA A 1 91 ? 15.880 9.446 -25.476 1.00 90.06 91 ALA A C 1
ATOM 724 O O . ALA A 1 91 ? 15.431 8.675 -24.622 1.00 90.06 91 ALA A O 1
ATOM 725 N N . PHE A 1 92 ? 15.453 9.414 -26.745 1.00 92.38 92 PHE A N 1
ATOM 726 C CA . PHE A 1 92 ? 14.451 8.457 -27.242 1.00 92.38 92 PHE A CA 1
ATOM 727 C C . PHE A 1 92 ? 14.863 6.999 -27.014 1.00 92.38 92 PHE A C 1
ATOM 729 O O . PHE A 1 92 ? 14.048 6.180 -26.592 1.00 92.38 92 PHE A O 1
ATOM 736 N N . ASP A 1 93 ? 16.122 6.676 -27.283 1.00 89.62 93 ASP A N 1
ATOM 737 C CA . ASP A 1 93 ? 16.712 5.357 -27.095 1.00 89.62 93 ASP A CA 1
ATOM 738 C C . ASP A 1 93 ? 16.583 4.895 -25.638 1.00 89.62 93 ASP A C 1
ATOM 740 O O . ASP A 1 93 ? 16.052 3.818 -25.396 1.00 89.62 93 ASP A O 1
ATOM 744 N N . ILE A 1 94 ? 16.935 5.727 -24.658 1.00 84.75 94 ILE A N 1
ATOM 745 C CA . ILE A 1 94 ? 16.860 5.361 -23.233 1.00 84.75 94 ILE A CA 1
ATOM 746 C C . ILE A 1 94 ? 15.411 5.112 -22.792 1.00 84.75 94 ILE A C 1
ATOM 748 O O . ILE A 1 94 ? 15.105 4.109 -22.146 1.00 84.75 94 ILE A O 1
ATOM 752 N N . VAL A 1 95 ? 14.494 6.018 -23.143 1.00 87.94 95 VAL A N 1
ATOM 753 C CA . VAL A 1 95 ? 13.101 5.939 -22.671 1.00 87.94 95 VAL A CA 1
ATOM 754 C C . VAL A 1 95 ? 12.335 4.814 -23.373 1.00 87.94 95 VAL A C 1
ATOM 756 O O . VAL A 1 95 ? 11.541 4.122 -22.736 1.00 87.94 95 VAL A O 1
ATOM 759 N N . SER A 1 96 ? 12.577 4.592 -24.668 1.00 89.31 96 SER A N 1
ATOM 760 C CA . SER A 1 96 ? 11.874 3.563 -25.446 1.00 89.31 96 SER A CA 1
ATOM 761 C C . SER A 1 96 ? 12.192 2.135 -24.991 1.00 89.31 96 SER A C 1
ATOM 763 O O . SER A 1 96 ? 11.286 1.303 -24.999 1.00 89.31 96 SER A O 1
ATOM 765 N N . HIS A 1 97 ? 13.409 1.861 -24.503 1.00 84.88 97 HIS A N 1
ATOM 766 C CA . HIS A 1 97 ? 13.759 0.552 -23.928 1.00 84.88 97 HIS A CA 1
ATOM 767 C C . HIS A 1 97 ? 12.901 0.193 -22.703 1.00 84.88 97 HIS A C 1
ATOM 769 O O . HIS A 1 97 ? 12.564 -0.971 -22.507 1.00 84.88 97 HIS A O 1
ATOM 775 N N . ASN A 1 98 ? 12.481 1.192 -21.923 1.00 78.69 98 ASN A N 1
ATOM 776 C CA . ASN A 1 98 ? 11.662 1.011 -20.720 1.00 78.69 98 ASN A CA 1
ATOM 777 C C . ASN A 1 98 ? 10.155 1.177 -20.980 1.00 78.69 98 ASN A C 1
ATOM 779 O O . ASN A 1 98 ? 9.345 1.147 -20.055 1.00 78.69 98 ASN A O 1
ATOM 783 N N . ALA A 1 99 ? 9.750 1.372 -22.236 1.00 88.44 99 ALA A N 1
ATOM 784 C CA . ALA A 1 99 ? 8.382 1.693 -22.613 1.00 88.44 99 ALA A CA 1
ATOM 785 C C . ALA A 1 99 ? 7.517 0.427 -22.788 1.00 88.44 99 ALA A C 1
ATOM 787 O O . ALA A 1 99 ? 6.992 0.156 -23.873 1.00 88.44 99 ALA A O 1
ATOM 788 N N . GLY A 1 100 ? 7.305 -0.321 -21.704 1.00 92.81 100 GLY A N 1
ATOM 789 C CA . GLY A 1 100 ? 6.459 -1.517 -21.664 1.00 92.81 100 GLY A CA 1
ATOM 790 C C . GLY A 1 100 ? 4.948 -1.233 -21.674 1.00 92.81 100 GLY A C 1
ATOM 791 O O . GLY A 1 100 ? 4.494 -0.089 -21.634 1.00 92.81 100 GLY A O 1
ATOM 792 N N . THR A 1 101 ? 4.127 -2.286 -21.719 1.00 96.25 101 THR A N 1
ATOM 793 C CA . THR A 1 101 ? 2.657 -2.184 -21.628 1.00 96.25 101 THR A CA 1
ATOM 794 C C . THR A 1 101 ? 2.114 -3.017 -20.470 1.00 96.25 101 THR A C 1
ATOM 796 O O . THR A 1 101 ? 2.738 -3.985 -20.043 1.00 96.25 101 THR A O 1
ATOM 799 N N . LEU A 1 102 ? 0.946 -2.637 -19.940 1.00 98.25 102 LEU A N 1
ATOM 800 C CA . LEU A 1 102 ? 0.266 -3.397 -18.882 1.00 98.25 102 LEU A CA 1
ATOM 801 C C . LEU A 1 102 ? -0.581 -4.556 -19.424 1.00 98.25 102 LEU A C 1
ATOM 803 O O . LEU A 1 102 ? -0.875 -5.494 -18.686 1.00 98.25 102 LEU A O 1
ATOM 807 N N . VAL A 1 103 ? -0.973 -4.506 -20.699 1.00 98.19 103 VAL A N 1
ATOM 808 C CA . VAL A 1 103 ? -1.856 -5.504 -21.313 1.00 98.19 103 VAL A CA 1
ATOM 809 C C . VAL A 1 103 ? -1.224 -6.892 -21.214 1.00 98.19 103 VAL A C 1
ATOM 811 O O . VAL A 1 103 ? -0.067 -7.088 -21.572 1.00 98.19 103 VAL A O 1
ATOM 814 N N . GLY A 1 104 ? -1.982 -7.860 -20.697 1.00 97.88 104 GLY A N 1
ATOM 815 C CA . GLY A 1 104 ? -1.522 -9.240 -20.525 1.00 97.88 104 GLY A CA 1
ATOM 816 C C . GLY A 1 104 ? -0.619 -9.484 -19.309 1.00 97.88 104 GLY A C 1
ATOM 817 O O . GLY A 1 104 ? -0.421 -10.644 -18.948 1.00 97.88 104 GLY A O 1
ATOM 818 N N . LYS A 1 105 ? -0.128 -8.440 -18.624 1.00 98.56 105 LYS A N 1
ATOM 819 C CA . LYS A 1 105 ? 0.646 -8.597 -17.380 1.00 98.56 105 LYS A CA 1
ATOM 820 C C . LYS A 1 105 ? -0.238 -9.045 -16.215 1.00 98.56 105 LYS A C 1
ATOM 822 O O . LYS A 1 105 ? -1.445 -8.786 -16.165 1.00 98.56 105 LYS A O 1
ATOM 827 N N . THR A 1 106 ? 0.381 -9.702 -15.241 1.00 98.88 106 THR A N 1
ATOM 828 C CA . THR A 1 106 ? -0.239 -10.141 -13.990 1.00 98.88 106 THR A CA 1
ATOM 829 C C . THR A 1 106 ? 0.067 -9.162 -12.860 1.00 98.88 106 THR A C 1
ATOM 831 O O . THR A 1 106 ? 1.223 -8.962 -12.491 1.00 98.88 106 THR A O 1
ATOM 834 N N . LEU A 1 107 ? -0.989 -8.596 -12.273 1.00 98.88 107 LEU A N 1
ATOM 835 C CA . LEU A 1 107 ? -0.951 -7.792 -11.057 1.00 98.88 107 LEU A CA 1
ATOM 836 C C . LEU A 1 107 ? -1.275 -8.662 -9.837 1.00 98.88 107 LEU A C 1
ATOM 838 O O . LEU A 1 107 ? -2.404 -9.145 -9.694 1.00 98.88 107 LEU A O 1
ATOM 842 N N . GLY A 1 108 ? -0.307 -8.828 -8.942 1.00 98.88 108 GLY A N 1
ATOM 843 C CA . GLY A 1 108 ? -0.491 -9.458 -7.639 1.00 98.88 108 GLY A CA 1
ATOM 844 C C . GLY A 1 108 ? -0.774 -8.430 -6.554 1.00 98.88 108 GLY A C 1
ATOM 845 O O . GLY A 1 108 ? 0.029 -7.536 -6.321 1.00 98.88 108 GLY A O 1
ATOM 846 N N . ILE A 1 109 ? -1.894 -8.559 -5.845 1.00 98.88 109 ILE A N 1
ATOM 847 C CA . ILE A 1 109 ? -2.239 -7.645 -4.746 1.00 98.88 109 ILE A CA 1
ATOM 848 C C . ILE A 1 109 ? -2.207 -8.390 -3.414 1.00 98.88 109 ILE A C 1
ATOM 850 O O . ILE A 1 109 ? -2.982 -9.323 -3.183 1.00 98.88 109 ILE A O 1
ATOM 854 N N . ILE A 1 110 ? -1.352 -7.942 -2.499 1.00 98.44 110 ILE A N 1
ATOM 855 C CA . ILE A 1 110 ? -1.290 -8.457 -1.132 1.00 98.44 110 ILE A CA 1
ATOM 856 C C . ILE A 1 110 ? -2.145 -7.530 -0.262 1.00 98.44 110 ILE A C 1
ATOM 858 O O . ILE A 1 110 ? -1.739 -6.420 0.080 1.00 98.44 110 ILE A O 1
ATOM 862 N N . GLY A 1 111 ? -3.368 -7.975 0.047 1.00 96.19 111 GLY A N 1
ATOM 863 C CA . GLY A 1 111 ? -4.398 -7.175 0.718 1.00 96.19 111 GLY A CA 1
ATOM 864 C C . GLY A 1 111 ? -5.651 -6.951 -0.141 1.00 96.19 111 GLY A C 1
ATOM 865 O O . GLY A 1 111 ? -5.894 -5.868 -0.655 1.00 96.19 111 GLY A O 1
ATOM 866 N N . ALA A 1 112 ? -6.535 -7.945 -0.263 1.00 95.06 112 ALA A N 1
ATOM 867 C CA . ALA A 1 112 ? -7.773 -7.807 -1.056 1.00 95.06 112 ALA A CA 1
ATOM 868 C C . ALA A 1 112 ? -8.912 -7.005 -0.361 1.00 95.06 112 ALA A C 1
ATOM 870 O O . ALA A 1 112 ? -10.086 -7.375 -0.443 1.00 95.06 112 ALA A O 1
ATOM 871 N N . GLY A 1 113 ? -8.568 -5.931 0.360 1.00 92.69 113 GLY A N 1
ATOM 872 C CA . GLY A 1 113 ? -9.500 -5.032 1.056 1.00 92.69 113 GLY A CA 1
ATOM 873 C C . GLY A 1 113 ? -10.128 -3.969 0.144 1.00 92.69 113 GLY A C 1
ATOM 874 O O . GLY A 1 113 ? -10.181 -4.122 -1.075 1.00 92.69 113 GLY A O 1
ATOM 875 N N . HIS A 1 114 ? -10.609 -2.861 0.721 1.00 92.94 114 HIS A N 1
ATOM 876 C CA . HIS A 1 114 ? -11.221 -1.767 -0.051 1.00 92.94 114 HIS A CA 1
ATOM 877 C C . HIS A 1 114 ? -10.267 -1.176 -1.102 1.00 92.94 114 HIS A C 1
ATOM 879 O O . HIS A 1 114 ? -10.677 -1.011 -2.250 1.00 92.94 114 HIS A O 1
ATOM 885 N N . ILE A 1 115 ? -9.010 -0.919 -0.724 1.00 95.56 115 ILE A N 1
ATOM 886 C CA . ILE A 1 115 ? -7.974 -0.370 -1.615 1.00 95.56 115 ILE A CA 1
ATOM 887 C C . ILE A 1 115 ? -7.605 -1.401 -2.689 1.00 95.56 115 ILE A C 1
ATOM 889 O O . ILE A 1 115 ? -7.731 -1.119 -3.877 1.00 95.56 115 ILE A O 1
ATOM 893 N N . GLY A 1 116 ? -7.268 -2.636 -2.298 1.00 97.19 116 GLY A N 1
ATOM 894 C CA . GLY A 1 116 ? -6.930 -3.697 -3.252 1.00 97.19 116 GLY A CA 1
ATOM 895 C C . GLY A 1 116 ? -8.026 -3.964 -4.293 1.00 97.19 116 GLY A C 1
ATOM 896 O O . GLY A 1 116 ? -7.729 -4.184 -5.463 1.00 97.19 116 GLY A O 1
ATOM 897 N N . ARG A 1 117 ? -9.310 -3.865 -3.920 1.00 97.00 117 ARG A N 1
ATOM 898 C CA . ARG A 1 117 ? -10.436 -3.946 -4.873 1.00 97.00 117 ARG A CA 1
ATOM 899 C C . ARG A 1 117 ? -10.494 -2.758 -5.836 1.00 97.00 117 ARG A C 1
ATOM 901 O O . ARG A 1 117 ? -10.814 -2.949 -7.008 1.00 97.00 117 ARG A O 1
ATOM 908 N N . ALA A 1 118 ? -10.220 -1.548 -5.352 1.00 97.50 118 ALA A N 1
ATOM 909 C CA . ALA A 1 118 ? -10.187 -0.344 -6.180 1.00 97.50 118 ALA A CA 1
ATOM 910 C C . ALA A 1 118 ? -9.037 -0.391 -7.204 1.00 97.50 118 ALA A C 1
ATOM 912 O O . ALA A 1 118 ? -9.231 0.010 -8.354 1.00 97.50 118 ALA A O 1
ATOM 913 N N . ILE A 1 119 ? -7.893 -0.963 -6.816 1.00 98.56 119 ILE A N 1
ATOM 914 C CA . ILE A 1 119 ? -6.754 -1.251 -7.699 1.00 98.56 119 ILE A CA 1
ATOM 915 C C . ILE A 1 119 ? -7.120 -2.341 -8.709 1.00 98.56 119 ILE A C 1
ATOM 917 O O . ILE A 1 119 ? -6.956 -2.142 -9.908 1.00 98.56 119 ILE A O 1
ATOM 921 N N . ALA A 1 120 ? -7.699 -3.458 -8.258 1.00 98.50 120 ALA A N 1
ATOM 922 C CA . ALA A 1 120 ? -8.122 -4.552 -9.135 1.00 98.50 120 ALA A CA 1
ATOM 923 C C . ALA A 1 120 ? -9.100 -4.090 -10.231 1.00 98.50 120 ALA A C 1
ATOM 925 O O . ALA A 1 120 ? -9.002 -4.525 -11.379 1.00 98.50 120 ALA A O 1
ATOM 926 N N . LYS A 1 121 ? -10.031 -3.182 -9.897 1.00 98.12 121 LYS A N 1
ATOM 927 C CA . LYS A 1 121 ? -10.956 -2.575 -10.867 1.00 98.12 121 LYS A CA 1
ATOM 928 C C . LYS A 1 121 ? -10.204 -1.830 -11.975 1.00 98.12 121 LYS A C 1
ATOM 930 O O . LYS A 1 121 ? -10.516 -2.028 -13.144 1.00 98.12 121 LYS A O 1
ATOM 935 N N . ARG A 1 122 ? -9.228 -0.994 -11.609 1.00 98.38 122 ARG A N 1
ATOM 936 C CA . ARG A 1 122 ? -8.414 -0.214 -12.556 1.00 98.38 122 ARG A CA 1
ATOM 937 C C . ARG A 1 122 ? -7.517 -1.135 -13.391 1.00 98.38 122 ARG A C 1
ATOM 939 O O . ARG A 1 122 ? -7.518 -1.030 -14.608 1.00 98.38 122 ARG A O 1
ATOM 946 N N . ALA A 1 123 ? -6.883 -2.132 -12.775 1.00 98.56 123 ALA A N 1
ATOM 947 C CA . ALA A 1 123 ? -6.035 -3.114 -13.460 1.00 98.56 123 ALA A CA 1
ATOM 948 C C . ALA A 1 123 ? -6.759 -3.868 -14.578 1.00 98.56 123 ALA A C 1
ATOM 950 O O . ALA A 1 123 ? -6.216 -4.049 -15.666 1.00 98.56 123 ALA A O 1
ATOM 951 N N . LYS A 1 124 ? -8.019 -4.245 -14.345 1.00 97.81 124 LYS A N 1
ATOM 952 C CA . LYS A 1 124 ? -8.854 -4.857 -15.383 1.00 97.81 124 LYS A CA 1
ATOM 953 C C . LYS A 1 124 ? -9.097 -3.935 -16.575 1.00 97.81 124 LYS A C 1
ATOM 955 O O . LYS A 1 124 ? -9.084 -4.416 -17.701 1.00 97.81 124 LYS A O 1
ATOM 960 N N . ALA A 1 125 ? -9.289 -2.636 -16.343 1.00 97.94 125 ALA A N 1
ATOM 961 C CA . ALA A 1 125 ? -9.450 -1.663 -17.423 1.00 97.94 125 ALA A CA 1
ATOM 962 C C . ALA A 1 125 ? -8.174 -1.513 -18.275 1.00 97.94 125 ALA A C 1
ATOM 964 O O . ALA A 1 125 ? -8.270 -1.214 -19.458 1.00 97.94 125 ALA A O 1
ATOM 965 N N . PHE A 1 126 ? -6.999 -1.800 -17.704 1.00 98.38 126 PHE A N 1
ATOM 966 C CA . PHE A 1 126 ? -5.716 -1.864 -18.418 1.00 98.38 126 PHE A CA 1
ATOM 967 C C . PHE A 1 126 ? -5.409 -3.241 -19.041 1.00 98.38 126 PHE A C 1
ATOM 969 O O . PHE A 1 126 ? -4.300 -3.461 -19.524 1.00 98.38 126 PHE A O 1
ATOM 976 N N . GLY A 1 127 ? -6.359 -4.186 -19.035 1.00 98.19 127 GLY A N 1
ATOM 977 C CA . GLY A 1 127 ? -6.173 -5.509 -19.642 1.00 98.19 127 GLY A CA 1
ATOM 978 C C . GLY A 1 127 ? -5.240 -6.441 -18.860 1.00 98.19 127 GLY A C 1
ATOM 979 O O . GLY A 1 127 ? -4.658 -7.355 -19.443 1.00 98.19 127 GLY A O 1
ATOM 980 N N . MET A 1 128 ? -5.077 -6.217 -17.553 1.00 98.69 128 MET A N 1
ATOM 981 C CA . MET A 1 128 ? -4.231 -7.048 -16.691 1.00 98.69 128 MET A CA 1
ATOM 982 C C . MET A 1 128 ? -4.987 -8.254 -16.120 1.00 98.69 128 MET A C 1
ATOM 984 O O . MET A 1 128 ? -6.175 -8.174 -15.781 1.00 98.69 128 MET A O 1
ATOM 988 N N . LYS A 1 129 ? -4.266 -9.353 -15.878 1.00 98.69 129 LYS A N 1
ATOM 989 C CA . LYS A 1 129 ? -4.727 -10.432 -14.993 1.00 98.69 129 LYS A CA 1
ATOM 990 C C . LYS A 1 129 ? -4.512 -10.006 -13.543 1.00 98.69 129 LYS A C 1
ATOM 992 O O . LYS A 1 129 ? -3.413 -9.618 -13.176 1.00 98.69 129 LYS A O 1
ATOM 997 N N . VAL A 1 130 ? -5.533 -10.113 -12.692 1.00 98.75 130 VAL A N 1
ATOM 998 C CA . VAL A 1 130 ? -5.419 -9.733 -11.271 1.00 98.75 130 VAL A CA 1
ATOM 999 C C . VAL A 1 130 ? -5.513 -10.963 -10.380 1.00 98.75 130 VAL A C 1
ATOM 1001 O O . VAL A 1 130 ? -6.530 -11.664 -10.409 1.00 98.75 130 VAL A O 1
ATOM 1004 N N . ILE A 1 131 ? -4.489 -11.202 -9.567 1.00 98.81 131 ILE A N 1
ATOM 1005 C CA . ILE A 1 131 ? -4.468 -12.227 -8.515 1.00 98.81 131 ILE A CA 1
ATOM 1006 C C . ILE A 1 131 ? -4.269 -11.568 -7.152 1.00 98.81 131 ILE A C 1
ATOM 1008 O O . ILE A 1 131 ? -3.796 -10.435 -7.059 1.00 98.81 131 ILE A O 1
ATOM 1012 N N . GLY A 1 132 ? -4.667 -12.240 -6.075 1.00 98.44 132 GLY A N 1
ATOM 1013 C CA . GLY A 1 132 ? -4.605 -11.620 -4.759 1.00 98.44 132 GLY A CA 1
ATOM 1014 C C . GLY A 1 132 ? -4.387 -12.566 -3.597 1.00 98.44 132 GLY A C 1
ATOM 1015 O O . GLY A 1 132 ? -4.646 -13.767 -3.663 1.00 98.44 132 GLY A O 1
ATOM 1016 N N . ILE A 1 133 ? -3.949 -11.973 -2.494 1.00 97.88 133 ILE A N 1
ATOM 1017 C CA . ILE A 1 133 ? -3.884 -12.614 -1.189 1.00 97.88 133 ILE A CA 1
ATOM 1018 C C . ILE A 1 133 ? -4.731 -11.836 -0.189 1.00 97.88 133 ILE A C 1
ATOM 1020 O O . ILE A 1 133 ? -4.720 -10.602 -0.135 1.00 97.88 133 ILE A O 1
ATOM 1024 N N . ASN A 1 134 ? -5.465 -12.575 0.636 1.00 95.12 134 ASN A N 1
ATOM 1025 C CA . ASN A 1 134 ? -6.045 -12.063 1.870 1.00 95.12 134 ASN A CA 1
ATOM 1026 C C . ASN A 1 134 ? -5.860 -13.081 3.002 1.00 95.12 134 ASN A C 1
ATOM 1028 O O . ASN A 1 134 ? -5.288 -14.150 2.805 1.00 95.12 134 ASN A O 1
ATOM 1032 N N . TYR A 1 135 ? -6.320 -12.744 4.207 1.00 89.88 135 TYR A N 1
ATOM 1033 C CA . TYR A 1 135 ? -6.102 -13.590 5.379 1.00 89.88 135 TYR A CA 1
ATOM 1034 C C . TYR A 1 135 ? -6.710 -14.997 5.230 1.00 89.88 135 TYR A C 1
ATOM 1036 O O . TYR A 1 135 ? -6.061 -15.984 5.558 1.00 89.88 135 TYR A O 1
ATOM 1044 N N . SER A 1 136 ? -7.940 -15.099 4.715 1.00 90.62 136 SER A N 1
ATOM 1045 C CA . SER A 1 136 ? -8.722 -16.344 4.711 1.00 90.62 136 SER A CA 1
ATOM 1046 C C . SER A 1 136 ? -8.763 -17.084 3.371 1.00 90.62 136 SER A C 1
ATOM 1048 O O . SER A 1 136 ? -9.354 -18.154 3.293 1.00 90.62 136 SER A O 1
ATOM 1050 N N . GLY A 1 137 ? -8.197 -16.522 2.302 1.00 93.44 137 GLY A N 1
ATOM 1051 C CA . GLY A 1 137 ? -8.389 -17.011 0.933 1.00 93.44 137 GLY A CA 1
ATOM 1052 C C . GLY A 1 137 ? -9.799 -16.782 0.377 1.00 93.44 137 GLY A C 1
ATOM 1053 O O . GLY A 1 137 ? -10.167 -17.363 -0.640 1.00 93.44 137 GLY A O 1
ATOM 1054 N N . ARG A 1 138 ? -10.620 -15.940 1.023 1.00 94.75 138 ARG A N 1
ATOM 1055 C CA . ARG A 1 138 ? -11.995 -15.679 0.573 1.00 94.75 138 ARG A CA 1
ATOM 1056 C C . ARG A 1 138 ? -11.989 -15.030 -0.811 1.00 94.75 138 ARG A C 1
ATOM 1058 O O . ARG A 1 138 ? -11.274 -14.052 -1.019 1.00 94.75 138 ARG A O 1
ATOM 1065 N N . LYS A 1 139 ? -12.856 -15.502 -1.713 1.00 95.56 139 LYS A N 1
ATOM 1066 C CA . LYS A 1 139 ? -13.085 -14.868 -3.021 1.00 95.56 139 LYS A CA 1
ATOM 1067 C C . LYS A 1 139 ? -13.532 -13.410 -2.853 1.00 95.56 139 LYS A C 1
ATOM 1069 O O . LYS A 1 139 ? -14.377 -13.095 -2.012 1.00 95.56 139 LYS A O 1
ATOM 1074 N N . VAL A 1 140 ? -12.984 -12.526 -3.683 1.00 95.50 140 VAL A N 1
ATOM 1075 C CA . VAL A 1 140 ? -13.325 -11.100 -3.733 1.00 95.50 140 VAL A CA 1
ATOM 1076 C C . VAL A 1 140 ? -13.525 -10.709 -5.191 1.00 95.50 140 VAL A C 1
ATOM 1078 O O . VAL A 1 140 ? -12.736 -11.070 -6.062 1.00 95.50 140 VAL A O 1
ATOM 1081 N N . GLN A 1 141 ? -14.596 -9.969 -5.462 1.00 92.88 141 GLN A N 1
ATOM 1082 C CA . GLN A 1 141 ? -14.888 -9.452 -6.794 1.00 92.88 141 GLN A CA 1
ATOM 1083 C C . GLN A 1 141 ? -13.721 -8.605 -7.318 1.00 92.88 141 GLN A C 1
ATOM 1085 O O . GLN A 1 141 ? -13.153 -7.798 -6.582 1.00 92.88 141 GLN A O 1
ATOM 1090 N N . GLY A 1 142 ? -13.402 -8.763 -8.602 1.00 92.56 142 GLY A N 1
ATOM 1091 C CA . GLY A 1 142 ? -12.289 -8.054 -9.242 1.00 92.56 142 GLY A CA 1
ATOM 1092 C C . GLY A 1 142 ? -11.021 -8.894 -9.375 1.00 92.56 142 GLY A C 1
ATOM 1093 O O . GLY A 1 142 ? -10.165 -8.536 -10.170 1.00 92.56 142 GLY A O 1
ATOM 1094 N N . PHE A 1 143 ? -10.939 -10.043 -8.709 1.00 98.12 143 PHE A N 1
ATOM 1095 C CA . PHE A 1 143 ? -9.795 -10.948 -8.777 1.00 98.12 143 PHE A CA 1
ATOM 1096 C C . PHE A 1 143 ? -10.131 -12.186 -9.604 1.00 98.12 143 PHE A C 1
ATOM 1098 O O . PHE A 1 143 ? -11.238 -12.713 -9.503 1.00 98.12 143 PHE A O 1
ATOM 1105 N N . SER A 1 144 ? -9.181 -12.638 -10.422 1.00 97.12 144 SER A N 1
ATOM 1106 C CA . SER A 1 144 ? -9.273 -13.929 -11.118 1.00 97.12 144 SER A CA 1
ATOM 1107 C C . SER A 1 144 ? -9.052 -15.093 -10.150 1.00 97.12 144 SER A C 1
ATOM 1109 O O . SER A 1 144 ? -9.750 -16.099 -10.223 1.00 97.12 144 SER A O 1
ATOM 1111 N N . GLU A 1 145 ? -8.148 -14.917 -9.185 1.00 97.94 145 GLU A N 1
ATOM 1112 C CA . GLU A 1 145 ? -7.844 -15.904 -8.156 1.00 97.94 145 GLU A CA 1
ATOM 1113 C C . GLU A 1 145 ? -7.421 -15.211 -6.857 1.00 97.94 145 GLU A C 1
ATOM 1115 O O . GLU A 1 145 ? -6.715 -14.199 -6.882 1.00 97.94 145 GLU A O 1
ATOM 1120 N N . ILE A 1 146 ? -7.862 -15.753 -5.718 1.00 98.06 146 ILE A N 1
ATOM 1121 C CA . ILE A 1 146 ? -7.418 -15.324 -4.389 1.00 98.06 146 ILE A CA 1
ATOM 1122 C C . ILE A 1 146 ? -7.040 -16.536 -3.561 1.00 98.06 146 ILE A C 1
ATOM 1124 O O . ILE A 1 146 ? -7.778 -17.520 -3.533 1.00 98.06 146 ILE A O 1
ATOM 1128 N N . ARG A 1 147 ? -5.925 -16.422 -2.838 1.00 98.06 147 ARG A N 1
ATOM 1129 C CA . ARG A 1 147 ? -5.473 -17.425 -1.873 1.00 98.06 147 ARG A CA 1
ATOM 1130 C C . ARG A 1 147 ? -5.205 -16.813 -0.502 1.00 98.06 147 ARG A C 1
ATOM 1132 O O . ARG A 1 147 ? -5.199 -15.592 -0.330 1.00 98.06 147 ARG A O 1
ATOM 1139 N N . SER A 1 148 ? -5.044 -17.677 0.496 1.00 96.56 148 SER A N 1
ATOM 1140 C CA . SER A 1 148 ? -4.627 -17.255 1.831 1.00 96.56 148 SER A CA 1
ATOM 1141 C C . SER A 1 148 ? -3.149 -16.853 1.839 1.00 96.56 148 SER A C 1
ATOM 1143 O O . SER A 1 148 ? -2.395 -17.170 0.917 1.00 96.56 148 SER A O 1
ATOM 1145 N N . ILE A 1 149 ? -2.718 -16.182 2.907 1.00 93.94 149 ILE A N 1
ATOM 1146 C CA . ILE A 1 149 ? -1.337 -15.699 3.075 1.00 93.94 149 ILE A CA 1
ATOM 1147 C C . ILE A 1 149 ? -0.265 -16.795 2.953 1.00 93.94 149 ILE A C 1
ATOM 1149 O O . ILE A 1 149 ? 0.848 -16.512 2.520 1.00 93.94 149 ILE A O 1
ATOM 1153 N N . GLY A 1 150 ? -0.606 -18.057 3.243 1.00 95.31 150 GLY A N 1
ATOM 1154 C CA . GLY A 1 150 ? 0.303 -19.198 3.069 1.00 95.31 150 GLY A CA 1
ATOM 1155 C C . GLY A 1 150 ? 0.753 -19.423 1.619 1.00 95.31 150 GLY A C 1
ATOM 1156 O O . GLY A 1 150 ? 1.765 -20.072 1.383 1.00 95.31 150 GLY A O 1
ATOM 1157 N N . TYR A 1 151 ? 0.050 -18.837 0.646 1.00 97.56 151 TYR A N 1
ATOM 1158 C CA . TYR A 1 151 ? 0.380 -18.902 -0.777 1.00 97.56 151 TYR A CA 1
ATOM 1159 C C . TYR A 1 151 ? 1.133 -17.660 -1.277 1.00 97.56 151 TYR A C 1
ATOM 1161 O O . TYR A 1 151 ? 1.137 -17.392 -2.478 1.00 97.56 151 TYR A O 1
ATOM 1169 N N . LEU A 1 152 ? 1.795 -16.907 -0.388 1.00 98.12 152 LEU A N 1
ATOM 1170 C CA . LEU A 1 152 ? 2.598 -15.736 -0.765 1.00 98.12 152 LEU A CA 1
ATOM 1171 C C . LEU A 1 152 ? 3.588 -16.043 -1.891 1.00 98.12 152 LEU A C 1
ATOM 1173 O O . LEU A 1 152 ? 3.605 -15.336 -2.892 1.00 98.12 152 LEU A O 1
ATOM 1177 N N . SER A 1 153 ? 4.323 -17.152 -1.785 1.00 98.50 153 SER A N 1
ATOM 1178 C CA . SER A 1 153 ? 5.285 -17.563 -2.816 1.00 98.50 153 SER A CA 1
ATOM 1179 C C . SER A 1 153 ? 4.647 -17.756 -4.197 1.00 98.50 153 SER A C 1
ATOM 1181 O O . SER A 1 153 ? 5.241 -17.398 -5.209 1.00 98.50 153 SER A O 1
ATOM 1183 N N . TRP A 1 154 ? 3.418 -18.283 -4.253 1.00 98.50 154 TRP A N 1
ATOM 1184 C CA . TRP A 1 154 ? 2.687 -18.432 -5.513 1.00 98.50 154 TRP A CA 1
ATOM 1185 C C . TRP A 1 154 ? 2.382 -17.070 -6.140 1.00 98.50 154 TRP A C 1
ATOM 1187 O O . TRP A 1 154 ? 2.637 -16.886 -7.325 1.00 98.50 154 TRP A O 1
ATOM 1197 N N . LEU A 1 155 ? 1.894 -16.105 -5.354 1.00 98.69 155 LEU A N 1
ATOM 1198 C CA . LEU A 1 155 ? 1.588 -14.772 -5.872 1.00 98.69 155 LEU A CA 1
ATOM 1199 C C . LEU A 1 155 ? 2.852 -14.086 -6.401 1.00 98.69 155 LEU A C 1
ATOM 1201 O O . LEU A 1 155 ? 2.827 -13.557 -7.510 1.00 98.69 155 LEU A O 1
ATOM 1205 N N . LEU A 1 156 ? 3.954 -14.139 -5.645 1.00 98.75 156 LEU A N 1
ATOM 1206 C CA . LEU A 1 156 ? 5.225 -13.509 -6.021 1.00 98.75 156 LEU A CA 1
ATOM 1207 C C . LEU A 1 156 ? 5.771 -14.057 -7.347 1.00 98.75 156 LEU A C 1
ATOM 1209 O O . LEU A 1 156 ? 6.115 -13.281 -8.230 1.00 98.75 156 LEU A O 1
ATOM 1213 N N . LYS A 1 157 ? 5.752 -15.383 -7.530 1.00 98.69 157 LYS A N 1
ATOM 1214 C CA . LYS A 1 157 ? 6.247 -16.041 -8.753 1.00 98.69 157 LYS A CA 1
ATOM 1215 C C . LYS A 1 157 ? 5.404 -15.758 -9.999 1.00 98.69 157 LYS A C 1
ATOM 1217 O O . LYS A 1 157 ? 5.887 -15.889 -11.118 1.00 98.69 157 LYS A O 1
ATOM 1222 N N . GLN A 1 158 ? 4.122 -15.442 -9.828 1.00 98.56 158 GLN A N 1
ATOM 1223 C CA . GLN A 1 158 ? 3.186 -15.253 -10.942 1.00 98.56 158 GLN A CA 1
ATOM 1224 C C . GLN A 1 158 ? 3.060 -13.791 -11.381 1.00 98.56 158 GLN A C 1
ATOM 1226 O O . GLN A 1 158 ? 2.639 -13.530 -12.508 1.00 98.56 158 GLN A O 1
ATOM 1231 N N . SER A 1 159 ? 3.430 -12.846 -10.518 1.00 98.81 159 SER A N 1
ATOM 1232 C CA . SER A 1 159 ? 3.161 -11.421 -10.715 1.00 98.81 159 SER A CA 1
ATOM 1233 C C . SER A 1 159 ? 4.301 -10.716 -11.439 1.00 98.81 159 SER A C 1
ATOM 1235 O O . SER A 1 159 ? 5.460 -10.897 -11.087 1.00 98.81 159 SER A O 1
ATOM 1237 N N . ASP A 1 160 ? 3.958 -9.894 -12.428 1.00 98.75 160 ASP A N 1
ATOM 1238 C CA . ASP A 1 160 ? 4.891 -8.946 -13.053 1.00 98.75 160 ASP A CA 1
ATOM 1239 C C . ASP A 1 160 ? 4.949 -7.642 -12.245 1.00 98.75 160 ASP A C 1
ATOM 1241 O O . ASP A 1 160 ? 5.972 -6.969 -12.185 1.00 98.75 160 ASP A O 1
ATOM 1245 N N . ILE A 1 161 ? 3.829 -7.290 -11.606 1.00 98.88 161 ILE A N 1
ATOM 1246 C CA . ILE A 1 161 ? 3.698 -6.130 -10.725 1.00 98.88 161 ILE A CA 1
ATOM 1247 C C . ILE A 1 161 ? 3.043 -6.597 -9.426 1.00 98.88 161 ILE A C 1
ATOM 1249 O O . ILE A 1 161 ? 2.031 -7.303 -9.455 1.00 98.88 161 ILE A O 1
ATOM 1253 N N . ILE A 1 162 ? 3.594 -6.196 -8.284 1.00 98.94 162 ILE A N 1
ATOM 1254 C CA . ILE A 1 162 ? 3.096 -6.537 -6.950 1.00 98.94 162 ILE A CA 1
ATOM 1255 C C . ILE A 1 162 ? 2.711 -5.253 -6.223 1.00 98.94 162 ILE A C 1
ATOM 1257 O O . ILE A 1 162 ? 3.482 -4.300 -6.198 1.00 98.94 162 ILE A O 1
ATOM 1261 N N . VAL A 1 163 ? 1.530 -5.224 -5.603 1.00 98.88 163 VAL A N 1
ATOM 1262 C CA . VAL A 1 163 ? 1.054 -4.068 -4.830 1.00 98.88 163 VAL A CA 1
ATOM 1263 C C . VAL A 1 163 ? 0.691 -4.477 -3.410 1.00 98.88 163 VAL A C 1
ATOM 1265 O O . VAL A 1 163 ? -0.119 -5.387 -3.192 1.00 98.88 163 VAL A O 1
ATOM 1268 N N . LEU A 1 164 ? 1.261 -3.773 -2.436 1.00 98.75 164 LEU A N 1
ATOM 1269 C CA . LEU A 1 164 ? 0.996 -3.969 -1.015 1.00 98.75 164 LEU A CA 1
ATOM 1270 C C . LEU A 1 164 ? -0.095 -3.006 -0.543 1.00 98.75 164 LEU A C 1
ATOM 1272 O O . LEU A 1 164 ? 0.015 -1.793 -0.699 1.00 98.75 164 LEU A O 1
ATOM 1276 N N . THR A 1 165 ? -1.158 -3.556 0.046 1.00 96.81 165 THR A N 1
ATOM 1277 C CA . THR A 1 165 ? -2.286 -2.788 0.619 1.00 96.81 165 THR A CA 1
ATOM 1278 C C . THR A 1 165 ? -2.787 -3.373 1.947 1.00 96.81 165 THR A C 1
ATOM 1280 O O . THR A 1 165 ? -3.866 -3.028 2.433 1.00 96.81 165 THR A O 1
ATOM 1283 N N . LEU A 1 166 ? -2.031 -4.313 2.522 1.00 94.06 166 LEU A N 1
ATOM 1284 C CA . LEU A 1 166 ? -2.325 -4.942 3.805 1.00 94.06 166 LEU A CA 1
ATOM 1285 C C . LEU A 1 166 ? -1.947 -4.030 4.990 1.00 94.06 166 LEU A C 1
ATOM 1287 O O . LEU A 1 166 ? -1.000 -3.259 4.883 1.00 94.06 166 LEU A O 1
ATOM 1291 N N . PRO A 1 167 ? -2.643 -4.128 6.134 1.00 92.06 167 PRO A N 1
ATOM 1292 C CA . PRO A 1 167 ? -2.279 -3.383 7.339 1.00 92.06 167 PRO A CA 1
ATOM 1293 C C . PRO A 1 167 ? -0.938 -3.856 7.922 1.00 92.06 167 PRO A C 1
ATOM 1295 O O . PRO A 1 167 ? -0.563 -5.026 7.780 1.00 92.06 167 PRO A O 1
ATOM 1298 N N . LEU A 1 168 ? -0.247 -2.966 8.641 1.00 92.69 168 LEU A N 1
ATOM 1299 C CA . LEU A 1 168 ? 0.914 -3.321 9.457 1.00 92.69 168 LEU A CA 1
ATOM 1300 C C . LEU A 1 168 ? 0.459 -3.951 10.777 1.00 92.69 168 LEU A C 1
ATOM 1302 O O . LEU A 1 168 ? -0.311 -3.377 11.539 1.00 92.69 168 LEU A O 1
ATOM 1306 N N . THR A 1 169 ? 0.946 -5.156 11.029 1.00 89.88 169 THR A N 1
ATOM 1307 C CA . THR A 1 169 ? 0.677 -5.980 12.207 1.00 89.88 169 THR A CA 1
ATOM 1308 C C . THR A 1 169 ? 1.942 -6.765 12.529 1.00 89.88 169 THR A C 1
ATOM 1310 O O . THR A 1 169 ? 2.801 -6.914 11.662 1.00 89.88 169 THR A O 1
ATOM 1313 N N . ALA A 1 170 ? 2.017 -7.392 13.703 1.00 89.31 170 ALA A N 1
ATOM 1314 C CA . ALA A 1 170 ? 3.125 -8.294 14.030 1.00 89.31 170 ALA A CA 1
ATOM 1315 C C . ALA A 1 170 ? 3.351 -9.404 12.977 1.00 89.31 170 ALA A C 1
ATOM 1317 O O . ALA A 1 170 ? 4.474 -9.851 12.792 1.00 89.31 170 ALA A O 1
ATOM 1318 N N . LYS A 1 171 ? 2.298 -9.833 12.260 1.00 90.31 171 LYS A N 1
ATOM 1319 C CA . LYS A 1 171 ? 2.382 -10.869 11.213 1.00 90.31 171 LYS A CA 1
ATOM 1320 C C . LYS A 1 171 ? 2.782 -10.337 9.833 1.00 90.31 171 LYS A C 1
ATOM 1322 O O . LYS A 1 171 ? 3.073 -11.141 8.954 1.00 90.31 171 LYS A O 1
ATOM 1327 N N . SER A 1 172 ? 2.703 -9.026 9.609 1.00 94.62 172 SER A N 1
ATOM 1328 C CA . SER A 1 172 ? 3.019 -8.393 8.321 1.00 94.62 172 SER A CA 1
ATOM 1329 C C . SER A 1 172 ? 4.275 -7.528 8.356 1.00 94.62 172 SER A C 1
ATOM 1331 O O . SER A 1 172 ? 4.755 -7.160 7.289 1.00 94.62 172 SER A O 1
ATOM 1333 N N . THR A 1 173 ? 4.829 -7.236 9.535 1.00 95.88 173 THR A N 1
ATOM 1334 C CA . THR A 1 173 ? 6.161 -6.635 9.677 1.00 95.88 173 THR A CA 1
ATOM 1335 C C . THR A 1 173 ? 7.215 -7.526 9.018 1.00 95.88 173 THR A C 1
ATOM 1337 O O . THR A 1 173 ? 7.294 -8.711 9.337 1.00 95.88 173 THR A O 1
ATOM 1340 N N . GLY A 1 174 ? 8.006 -6.965 8.099 1.00 97.31 174 GLY A N 1
ATOM 1341 C CA . GLY A 1 174 ? 9.047 -7.699 7.368 1.00 97.31 174 GLY A CA 1
ATOM 1342 C C . GLY A 1 174 ? 8.522 -8.859 6.512 1.00 97.31 174 GLY A C 1
ATOM 1343 O O . GLY A 1 174 ? 9.254 -9.808 6.243 1.00 97.31 174 GLY A O 1
ATOM 1344 N N . LEU A 1 175 ? 7.247 -8.825 6.100 1.00 98.00 175 LEU A N 1
ATOM 1345 C CA . LEU A 1 175 ? 6.641 -9.867 5.265 1.00 98.00 175 LEU A CA 1
ATOM 1346 C C . LEU A 1 175 ? 7.390 -10.058 3.940 1.00 98.00 175 LEU A C 1
ATOM 1348 O O . LEU A 1 175 ? 7.472 -11.182 3.438 1.00 98.00 175 LEU A O 1
ATOM 1352 N N . ILE A 1 176 ? 7.881 -8.963 3.361 1.00 98.69 176 ILE A N 1
ATOM 1353 C CA . ILE A 1 176 ? 8.686 -8.968 2.141 1.00 98.69 176 ILE A CA 1
ATOM 1354 C C . ILE A 1 176 ? 10.137 -8.686 2.528 1.00 98.69 176 ILE A C 1
ATOM 1356 O O . ILE A 1 176 ? 10.484 -7.545 2.817 1.00 98.69 176 ILE A O 1
ATOM 1360 N N . GLY A 1 177 ? 10.967 -9.727 2.534 1.00 98.50 177 GLY A N 1
ATOM 1361 C CA . GLY A 1 177 ? 12.410 -9.621 2.749 1.00 98.50 177 GLY A CA 1
ATOM 1362 C C . GLY A 1 177 ? 13.217 -10.343 1.666 1.00 98.50 177 GLY A C 1
ATOM 1363 O O . GLY A 1 177 ? 12.656 -10.692 0.619 1.00 98.50 177 GLY A O 1
ATOM 1364 N N . PRO A 1 178 ? 14.511 -10.636 1.908 1.00 98.50 178 PRO A N 1
ATOM 1365 C CA . PRO A 1 178 ? 15.418 -11.189 0.894 1.00 98.50 178 PRO A CA 1
ATOM 1366 C C . PRO A 1 178 ? 14.872 -12.448 0.207 1.00 98.50 178 PRO A C 1
ATOM 1368 O O . PRO A 1 178 ? 14.882 -12.576 -1.017 1.00 98.50 178 PRO A O 1
ATOM 1371 N N . ARG A 1 179 ? 14.292 -13.367 0.993 1.00 98.44 179 ARG A N 1
ATOM 1372 C CA . ARG A 1 179 ? 13.694 -14.607 0.477 1.00 98.44 179 ARG A CA 1
ATOM 1373 C C . ARG A 1 179 ? 12.504 -14.343 -0.446 1.00 98.44 179 ARG A C 1
ATOM 1375 O O . ARG A 1 179 ? 12.301 -15.092 -1.397 1.00 98.44 179 ARG A O 1
ATOM 1382 N N . GLN A 1 180 ? 11.681 -13.342 -0.144 1.00 98.69 180 GLN A N 1
ATOM 1383 C CA . GLN A 1 180 ? 10.516 -12.996 -0.955 1.00 98.69 180 GLN A CA 1
ATOM 1384 C C . GLN A 1 180 ? 10.942 -12.305 -2.246 1.00 98.69 180 GLN A C 1
ATOM 1386 O O . GLN A 1 180 ? 10.425 -12.675 -3.296 1.00 98.69 180 GLN A O 1
ATOM 1391 N N . PHE A 1 181 ? 11.911 -11.387 -2.194 1.00 98.69 181 PHE A N 1
ATOM 1392 C CA . PHE A 1 181 ? 12.477 -10.773 -3.398 1.00 98.69 181 PHE A CA 1
ATOM 1393 C C . PHE A 1 181 ? 13.054 -11.821 -4.351 1.00 98.69 181 PHE A C 1
ATOM 1395 O O . PHE A 1 181 ? 12.709 -11.827 -5.529 1.00 98.69 181 PHE A O 1
ATOM 1402 N N . ALA A 1 182 ? 13.803 -12.803 -3.839 1.00 98.25 182 ALA A N 1
ATOM 1403 C CA . ALA A 1 182 ? 14.334 -13.903 -4.649 1.00 98.25 182 ALA A CA 1
ATOM 1404 C C . ALA A 1 182 ? 13.250 -14.754 -5.350 1.00 98.25 182 ALA A C 1
ATOM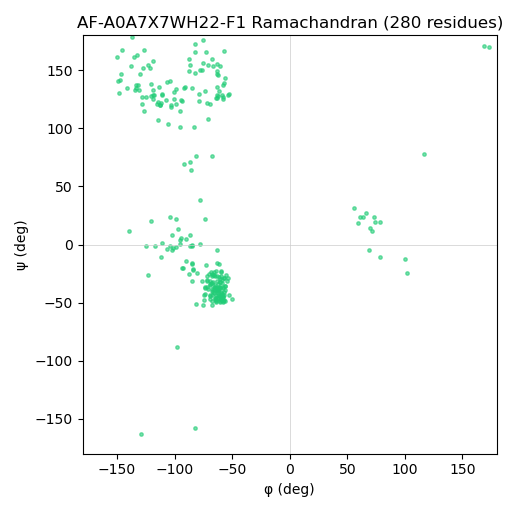 1406 O O . ALA A 1 182 ? 13.530 -15.420 -6.343 1.00 98.25 182 ALA A O 1
ATOM 1407 N N . GLN A 1 183 ? 12.010 -14.752 -4.849 1.00 98.44 183 GLN A N 1
ATOM 1408 C CA . GLN A 1 183 ? 10.885 -15.489 -5.439 1.00 98.44 183 GLN A CA 1
ATOM 1409 C C . GLN A 1 183 ? 10.093 -14.689 -6.472 1.00 98.44 183 GLN A C 1
ATOM 1411 O O . GLN A 1 183 ? 9.261 -15.278 -7.167 1.00 98.44 183 GLN A O 1
ATOM 1416 N N . MET A 1 184 ? 10.286 -13.373 -6.539 1.00 98.69 184 MET A N 1
ATOM 1417 C CA . MET A 1 184 ? 9.657 -12.545 -7.563 1.00 98.69 184 MET A CA 1
ATOM 1418 C C . MET A 1 184 ? 10.239 -12.888 -8.937 1.00 98.69 184 MET A C 1
ATOM 1420 O O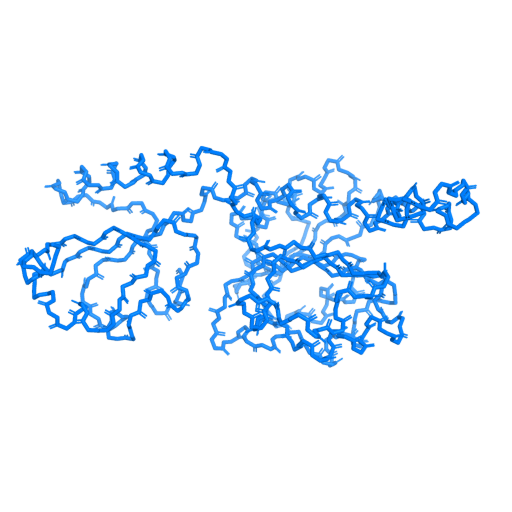 . MET A 1 184 ? 11.332 -13.456 -9.042 1.00 98.69 184 MET A O 1
ATOM 1424 N N . LYS A 1 185 ? 9.504 -12.551 -9.998 1.00 98.44 185 LYS A N 1
ATOM 1425 C CA . LYS A 1 185 ? 10.075 -12.561 -11.348 1.00 98.44 185 LYS A CA 1
ATOM 1426 C C . LYS A 1 185 ? 11.243 -11.580 -11.422 1.00 98.44 185 LYS A C 1
ATOM 1428 O O . LYS A 1 185 ? 11.282 -10.617 -10.658 1.00 98.44 185 LYS A O 1
ATOM 1433 N N . ASP A 1 186 ? 12.171 -11.846 -12.329 1.00 96.81 186 ASP A N 1
ATOM 1434 C CA . ASP A 1 186 ? 13.154 -10.837 -12.716 1.00 96.81 186 ASP A CA 1
ATOM 1435 C C . ASP A 1 186 ? 12.415 -9.646 -13.341 1.00 96.81 186 ASP A C 1
ATOM 1437 O O . ASP A 1 186 ? 11.339 -9.815 -13.929 1.00 96.81 186 ASP A O 1
ATOM 1441 N N . ASP A 1 187 ? 12.938 -8.444 -13.118 1.00 94.06 187 ASP A N 1
ATOM 1442 C CA . ASP A 1 187 ? 12.340 -7.173 -13.536 1.00 94.06 187 ASP A CA 1
ATOM 1443 C C . ASP A 1 187 ? 10.934 -6.890 -12.966 1.00 94.06 187 ASP A C 1
ATOM 1445 O O . ASP A 1 187 ? 10.198 -6.039 -13.476 1.00 94.06 187 ASP A O 1
ATOM 1449 N N . ALA A 1 188 ? 10.529 -7.571 -11.886 1.00 97.94 188 ALA A N 1
ATOM 1450 C CA . ALA A 1 188 ? 9.243 -7.303 -11.249 1.00 97.94 188 ALA A CA 1
ATOM 1451 C C . ALA A 1 188 ? 9.183 -5.872 -10.687 1.00 97.94 188 ALA A C 1
ATOM 1453 O O . ALA A 1 188 ? 10.174 -5.339 -10.186 1.00 97.94 188 ALA A O 1
ATOM 1454 N N . ILE A 1 189 ? 7.994 -5.266 -10.722 1.00 98.69 189 ILE A N 1
ATOM 1455 C CA . ILE A 1 189 ? 7.741 -3.956 -10.108 1.00 98.69 189 ILE A CA 1
ATOM 1456 C C . ILE A 1 189 ? 7.047 -4.151 -8.761 1.00 98.69 189 ILE A C 1
ATOM 1458 O O . ILE A 1 189 ? 6.024 -4.838 -8.683 1.00 98.69 189 ILE A O 1
ATOM 1462 N N . LEU A 1 190 ? 7.545 -3.498 -7.710 1.00 98.88 190 LEU A N 1
ATOM 1463 C CA . LEU A 1 190 ? 6.911 -3.495 -6.390 1.00 98.88 190 LEU A CA 1
ATOM 1464 C C . LEU A 1 190 ? 6.346 -2.117 -6.043 1.00 98.88 190 LEU A C 1
ATOM 1466 O O . LEU A 1 190 ? 7.055 -1.121 -6.057 1.00 98.88 190 LEU A O 1
ATOM 1470 N N . ILE A 1 191 ? 5.077 -2.061 -5.650 1.00 98.88 191 ILE A N 1
ATOM 1471 C CA . ILE A 1 191 ? 4.424 -0.839 -5.181 1.00 98.88 191 ILE A CA 1
ATOM 1472 C C . ILE A 1 191 ? 4.040 -1.005 -3.715 1.00 98.88 191 ILE A C 1
ATOM 1474 O O . ILE A 1 191 ? 3.243 -1.887 -3.370 1.00 98.88 191 ILE A O 1
ATOM 1478 N N . ASN A 1 192 ? 4.563 -0.136 -2.854 1.00 98.69 192 ASN A N 1
ATOM 1479 C CA . ASN A 1 192 ? 4.173 -0.062 -1.455 1.00 98.69 192 ASN A CA 1
ATOM 1480 C C . ASN A 1 192 ? 3.481 1.265 -1.151 1.00 98.69 192 ASN A C 1
ATOM 1482 O O . ASN A 1 192 ? 4.111 2.312 -1.039 1.00 98.69 192 ASN A O 1
ATOM 1486 N N . ILE A 1 193 ? 2.170 1.170 -0.966 1.00 97.75 193 ILE A N 1
ATOM 1487 C CA . ILE A 1 193 ? 1.301 2.248 -0.480 1.00 97.75 193 ILE A CA 1
ATOM 1488 C C . ILE A 1 193 ? 0.592 1.819 0.812 1.00 97.75 193 ILE A C 1
ATOM 1490 O O . ILE A 1 193 ? -0.488 2.301 1.141 1.00 97.75 193 ILE A O 1
ATOM 1494 N N . ALA A 1 194 ? 1.142 0.816 1.500 1.00 96.31 194 ALA A N 1
ATOM 1495 C CA . ALA A 1 194 ? 0.604 0.296 2.745 1.00 96.31 194 ALA A CA 1
ATOM 1496 C C . ALA A 1 194 ? 1.349 0.908 3.932 1.00 96.31 194 ALA A C 1
ATOM 1498 O O . ALA A 1 194 ? 0.924 1.930 4.465 1.00 96.31 194 ALA A O 1
ATOM 1499 N N . ARG A 1 195 ? 2.453 0.278 4.346 1.00 96.25 195 ARG A N 1
ATOM 1500 C CA . ARG A 1 195 ? 3.380 0.744 5.386 1.00 96.25 195 ARG A CA 1
ATOM 1501 C C . ARG A 1 195 ? 4.789 0.297 5.040 1.00 96.25 195 ARG A C 1
ATOM 1503 O O . ARG A 1 195 ? 4.960 -0.838 4.589 1.00 96.25 195 ARG A O 1
ATOM 1510 N N . GLY A 1 196 ? 5.792 1.135 5.289 1.00 97.00 196 GLY A N 1
ATOM 1511 C CA . GLY A 1 196 ? 7.169 0.802 4.922 1.00 97.00 196 GLY A CA 1
ATOM 1512 C C . GLY A 1 196 ? 7.696 -0.425 5.658 1.00 97.00 196 GLY A C 1
ATOM 1513 O O . GLY A 1 196 ? 8.229 -1.326 5.026 1.00 97.00 196 GLY A O 1
ATOM 1514 N N . ARG A 1 197 ? 7.389 -0.562 6.957 1.00 97.25 197 ARG A N 1
ATOM 1515 C CA . ARG A 1 197 ? 7.807 -1.704 7.804 1.00 97.25 197 ARG A CA 1
ATOM 1516 C C . ARG A 1 197 ? 7.256 -3.079 7.391 1.00 97.25 197 ARG A C 1
ATOM 1518 O O . ARG A 1 197 ? 7.598 -4.081 8.016 1.00 97.25 197 ARG A O 1
ATOM 1525 N N . ILE A 1 198 ? 6.385 -3.157 6.382 1.00 98.31 198 ILE A N 1
ATOM 1526 C CA . ILE A 1 198 ? 5.979 -4.438 5.774 1.00 98.31 198 ILE A CA 1
ATOM 1527 C C . ILE A 1 198 ? 7.123 -5.036 4.945 1.00 98.31 198 ILE A C 1
ATOM 1529 O O . ILE A 1 198 ? 7.198 -6.254 4.771 1.00 98.31 198 ILE A O 1
ATOM 1533 N N . ILE A 1 199 ? 8.004 -4.177 4.443 1.00 98.56 199 ILE A N 1
ATOM 1534 C CA . ILE A 1 199 ? 9.177 -4.533 3.666 1.00 98.56 199 ILE A CA 1
ATOM 1535 C C . ILE A 1 199 ? 10.411 -4.390 4.563 1.00 98.56 199 ILE A C 1
ATOM 1537 O O . ILE A 1 199 ? 10.513 -3.457 5.358 1.00 98.56 199 ILE A O 1
ATOM 1541 N N . ASP A 1 200 ? 11.344 -5.325 4.431 1.00 98.38 200 ASP A N 1
ATOM 1542 C CA . ASP A 1 200 ? 12.729 -5.120 4.843 1.00 98.38 200 ASP A CA 1
ATOM 1543 C C . ASP A 1 200 ? 13.380 -4.125 3.864 1.00 98.38 200 ASP A C 1
ATOM 1545 O O . ASP A 1 200 ? 13.564 -4.435 2.683 1.00 98.38 200 ASP A O 1
ATOM 1549 N N . GLN A 1 201 ? 13.633 -2.899 4.334 1.00 96.75 201 GLN A N 1
ATOM 1550 C CA . GLN A 1 201 ? 14.060 -1.789 3.478 1.00 96.75 201 GLN A CA 1
ATOM 1551 C C . GLN A 1 201 ? 15.468 -1.997 2.907 1.00 96.75 201 GLN A C 1
ATOM 1553 O O . GLN A 1 201 ? 15.710 -1.620 1.762 1.00 96.75 201 GLN A O 1
ATOM 1558 N N . ASP A 1 202 ? 16.361 -2.654 3.646 1.00 96.81 202 ASP A N 1
ATOM 1559 C CA . ASP A 1 202 ? 17.705 -2.965 3.158 1.00 96.81 202 ASP A CA 1
ATOM 1560 C C . ASP A 1 202 ? 17.631 -4.015 2.051 1.00 96.81 202 ASP A C 1
ATOM 1562 O O . ASP A 1 202 ? 18.216 -3.850 0.981 1.00 96.81 202 ASP A O 1
ATOM 1566 N N . ALA A 1 203 ? 16.803 -5.045 2.245 1.00 98.06 203 ALA A N 1
ATOM 1567 C CA . ALA A 1 203 ? 16.559 -6.048 1.217 1.00 98.06 203 ALA A CA 1
ATOM 1568 C C . ALA A 1 203 ? 15.910 -5.461 -0.047 1.00 98.06 203 ALA A C 1
ATOM 1570 O O . ALA A 1 203 ? 16.196 -5.924 -1.151 1.00 98.06 203 ALA A O 1
ATOM 1571 N N . LEU A 1 204 ? 15.046 -4.448 0.097 1.00 98.12 204 LEU A N 1
ATOM 1572 C CA . LEU A 1 204 ? 14.480 -3.713 -1.036 1.00 98.12 204 LEU A CA 1
ATOM 1573 C C . LEU A 1 204 ? 15.567 -2.972 -1.812 1.00 98.12 204 LEU A C 1
ATOM 1575 O O . LEU A 1 204 ? 15.612 -3.080 -3.035 1.00 98.12 204 LEU A O 1
ATOM 1579 N N . MET A 1 205 ? 16.433 -2.241 -1.107 1.00 96.62 205 MET A N 1
ATOM 1580 C CA . MET A 1 205 ? 17.545 -1.512 -1.713 1.00 96.62 205 MET A CA 1
ATOM 1581 C C . MET A 1 205 ? 18.467 -2.459 -2.483 1.00 96.62 205 MET A C 1
ATOM 1583 O O . MET A 1 205 ? 18.739 -2.209 -3.655 1.00 96.62 205 MET A O 1
ATOM 1587 N N . SER A 1 206 ? 18.868 -3.584 -1.882 1.00 97.00 206 SER A N 1
ATOM 1588 C CA . SER A 1 206 ? 19.657 -4.610 -2.576 1.00 97.00 206 SER A CA 1
ATOM 1589 C C . SER A 1 206 ? 18.924 -5.170 -3.795 1.00 97.00 206 SER A C 1
ATOM 1591 O O . SER A 1 206 ? 19.499 -5.234 -4.872 1.00 97.00 206 SER A O 1
ATOM 1593 N N . ALA A 1 207 ? 17.633 -5.501 -3.680 1.00 97.56 207 ALA A N 1
ATOM 1594 C CA . ALA A 1 207 ? 16.872 -6.052 -4.801 1.00 97.56 207 ALA A CA 1
ATOM 1595 C C . ALA A 1 207 ? 16.746 -5.079 -5.990 1.00 97.56 207 ALA A C 1
ATOM 1597 O O . ALA A 1 207 ? 16.685 -5.526 -7.135 1.00 97.56 207 ALA A O 1
ATOM 1598 N N . VAL A 1 208 ? 16.704 -3.767 -5.744 1.00 96.06 208 VAL A N 1
ATOM 1599 C CA . VAL A 1 208 ? 16.741 -2.756 -6.812 1.00 96.06 208 VAL A CA 1
ATOM 1600 C C . VAL A 1 208 ? 18.149 -2.633 -7.400 1.00 96.06 208 VAL A C 1
ATOM 1602 O O . VAL A 1 208 ? 18.295 -2.643 -8.619 1.00 96.06 208 VAL A O 1
ATOM 1605 N N . LEU A 1 209 ? 19.179 -2.534 -6.554 1.00 94.62 209 LEU A N 1
ATOM 1606 C CA . LEU A 1 209 ? 20.572 -2.367 -6.989 1.00 94.62 209 LEU A CA 1
ATOM 1607 C C . LEU A 1 209 ? 21.085 -3.566 -7.796 1.00 94.62 209 LEU A C 1
ATOM 1609 O O . LEU A 1 209 ? 21.755 -3.378 -8.808 1.00 94.62 209 LEU A O 1
ATOM 1613 N N . ASP A 1 210 ? 20.715 -4.780 -7.394 1.00 94.06 210 ASP A N 1
ATOM 1614 C CA . ASP A 1 210 ? 21.109 -6.028 -8.053 1.00 94.06 210 ASP A CA 1
ATOM 1615 C C . ASP A 1 210 ? 20.300 -6.302 -9.338 1.00 94.06 210 ASP A C 1
ATOM 1617 O O . ASP A 1 210 ? 20.474 -7.340 -9.976 1.00 94.06 210 ASP A O 1
ATOM 1621 N N . GLY A 1 211 ? 19.371 -5.411 -9.710 1.00 92.50 211 GLY A N 1
ATOM 1622 C CA . GLY A 1 211 ? 18.506 -5.570 -10.883 1.00 92.50 211 GLY A CA 1
ATOM 1623 C C . GLY A 1 211 ? 17.439 -6.656 -10.731 1.00 92.50 211 GLY A C 1
ATOM 1624 O O . GLY A 1 211 ? 16.784 -7.022 -11.702 1.00 92.50 211 GLY A O 1
ATOM 1625 N N . LYS A 1 212 ? 17.225 -7.185 -9.518 1.00 96.12 212 LYS A N 1
ATOM 1626 C CA . LYS A 1 212 ? 16.161 -8.168 -9.276 1.00 96.12 212 LYS A CA 1
ATOM 1627 C C . LYS A 1 212 ? 14.775 -7.551 -9.477 1.00 96.12 212 LYS A C 1
ATOM 1629 O O . LYS A 1 212 ? 13.868 -8.220 -9.973 1.00 96.12 212 LYS A O 1
ATOM 1634 N N . LEU A 1 213 ? 14.607 -6.296 -9.064 1.00 97.38 213 LEU A N 1
ATOM 1635 C CA . LEU A 1 213 ? 13.419 -5.496 -9.339 1.00 97.38 213 LEU A CA 1
ATOM 1636 C C . LEU A 1 213 ? 13.666 -4.563 -10.519 1.00 97.38 213 LEU A C 1
ATOM 1638 O O . LEU A 1 213 ? 14.638 -3.813 -10.535 1.00 97.38 213 LEU A O 1
ATOM 1642 N N . GLY A 1 214 ? 12.699 -4.522 -11.434 1.00 95.06 214 GLY A N 1
ATOM 1643 C CA . GLY A 1 214 ? 12.667 -3.534 -12.513 1.00 95.06 214 GLY A CA 1
ATOM 1644 C C . GLY A 1 214 ? 12.308 -2.135 -12.002 1.00 95.06 214 GLY A C 1
ATOM 1645 O O . GLY A 1 214 ? 12.550 -1.141 -12.679 1.00 95.06 214 GLY A O 1
ATOM 1646 N N . GLY A 1 215 ? 11.742 -2.045 -10.793 1.00 97.19 215 GLY A N 1
ATOM 1647 C CA . GLY A 1 215 ? 11.581 -0.792 -10.068 1.00 97.19 215 GLY A CA 1
ATOM 1648 C C . GLY A 1 215 ? 10.673 -0.887 -8.845 1.00 97.19 215 GLY A C 1
ATOM 1649 O O . GLY A 1 215 ? 9.987 -1.891 -8.623 1.00 97.19 215 GLY A O 1
ATOM 1650 N N . ALA A 1 216 ? 10.649 0.185 -8.054 1.00 98.62 216 ALA A N 1
ATOM 1651 C CA . ALA A 1 216 ? 9.810 0.295 -6.867 1.00 98.62 216 ALA A CA 1
ATOM 1652 C C . ALA A 1 216 ? 9.080 1.644 -6.790 1.00 98.62 216 ALA A C 1
ATOM 1654 O O . ALA A 1 216 ? 9.660 2.692 -7.046 1.00 98.62 216 ALA A O 1
ATOM 1655 N N . GLY A 1 217 ? 7.800 1.627 -6.420 1.00 98.69 217 GLY A N 1
ATOM 1656 C CA . GLY A 1 217 ? 7.019 2.825 -6.103 1.00 98.69 217 GLY A CA 1
ATOM 1657 C C . GLY A 1 217 ? 6.672 2.851 -4.619 1.00 98.69 217 GLY A C 1
ATOM 1658 O O . GLY A 1 217 ? 6.030 1.917 -4.134 1.00 98.69 217 GLY A O 1
ATOM 1659 N N . LEU A 1 218 ? 7.100 3.887 -3.899 1.00 98.62 218 LEU A N 1
ATOM 1660 C CA . LEU A 1 218 ? 7.043 3.963 -2.441 1.00 98.62 218 LEU A CA 1
ATOM 1661 C C . LEU A 1 218 ? 6.378 5.269 -1.994 1.00 98.62 218 LEU A C 1
ATOM 1663 O O . LEU A 1 218 ? 6.858 6.356 -2.297 1.00 98.62 218 LEU A O 1
ATOM 1667 N N . ASP A 1 219 ? 5.285 5.140 -1.245 1.00 97.94 219 ASP A N 1
ATOM 1668 C CA . ASP A 1 219 ? 4.612 6.252 -0.546 1.00 97.94 219 ASP A CA 1
ATOM 1669 C C . ASP A 1 219 ? 4.865 6.196 0.972 1.00 97.94 219 ASP A C 1
ATOM 1671 O O . ASP A 1 219 ? 4.405 7.044 1.722 1.00 97.94 219 ASP A O 1
ATOM 1675 N N . VAL A 1 220 ? 5.551 5.155 1.450 1.00 97.50 220 VAL A N 1
ATOM 1676 C CA . VAL A 1 220 ? 5.694 4.820 2.872 1.00 97.50 220 VAL A CA 1
ATOM 1677 C C . VAL A 1 220 ? 7.056 4.190 3.141 1.00 97.50 220 VAL A C 1
ATOM 1679 O O . VAL A 1 220 ? 7.565 3.433 2.310 1.00 97.50 220 VAL A O 1
ATOM 1682 N N . PHE A 1 221 ? 7.610 4.438 4.328 1.00 97.50 221 PHE A N 1
ATOM 1683 C CA . PHE A 1 221 ? 8.995 4.089 4.679 1.00 97.50 221 PHE A CA 1
ATOM 1684 C C . PHE A 1 221 ? 9.088 3.450 6.071 1.00 97.50 221 PHE A C 1
ATOM 1686 O O . PHE A 1 221 ? 8.121 3.448 6.839 1.00 97.50 221 PHE A O 1
ATOM 1693 N N . SER A 1 222 ? 10.191 2.754 6.365 1.00 94.44 222 SER A N 1
ATOM 1694 C CA . SER A 1 222 ? 10.388 2.154 7.695 1.00 94.44 222 SER A CA 1
ATOM 1695 C C . SER A 1 222 ? 10.506 3.227 8.783 1.00 94.44 222 SER A C 1
ATOM 1697 O O . SER A 1 222 ? 9.994 3.037 9.889 1.00 94.44 222 SER A O 1
ATOM 1699 N N . GLU A 1 223 ? 11.122 4.348 8.416 1.00 94.19 223 GLU A N 1
ATOM 1700 C CA . GLU A 1 223 ? 11.244 5.596 9.157 1.00 94.19 223 GLU A CA 1
ATOM 1701 C C . GLU A 1 223 ? 10.617 6.727 8.332 1.00 94.19 223 GLU A C 1
ATOM 1703 O O . GLU A 1 223 ? 10.910 6.874 7.146 1.00 94.19 223 GLU A O 1
ATOM 1708 N N . GLU A 1 224 ? 9.713 7.489 8.950 1.00 92.75 224 GLU A N 1
ATOM 1709 C CA . GLU A 1 224 ? 9.009 8.604 8.313 1.00 92.75 224 GLU A CA 1
ATOM 1710 C C . GLU A 1 224 ? 9.135 9.865 9.189 1.00 92.75 224 GLU A C 1
ATOM 1712 O O . GLU A 1 224 ? 8.759 9.807 10.367 1.00 92.75 224 GLU A O 1
ATOM 1717 N N . PRO A 1 225 ? 9.596 11.011 8.645 1.00 95.69 225 PRO A N 1
ATOM 1718 C CA . PRO A 1 225 ? 10.017 11.245 7.253 1.00 95.69 225 PRO A CA 1
ATOM 1719 C C . PRO A 1 225 ? 11.228 10.406 6.815 1.00 95.69 225 PRO A C 1
ATOM 1721 O O . PRO A 1 225 ? 12.022 9.995 7.653 1.00 95.69 225 PRO A O 1
ATOM 1724 N N . LEU A 1 226 ? 11.359 10.157 5.507 1.00 96.88 226 LEU A N 1
ATOM 1725 C CA . LEU A 1 226 ? 12.526 9.459 4.963 1.00 96.88 226 LEU A CA 1
ATOM 1726 C C . LEU A 1 226 ? 13.791 10.304 5.231 1.00 96.88 226 LEU A C 1
ATOM 1728 O O . LEU A 1 226 ? 13.783 11.476 4.840 1.00 96.88 226 LEU A O 1
ATOM 1732 N N . PRO A 1 227 ? 14.852 9.752 5.856 1.00 96.81 227 PRO A N 1
ATOM 1733 C CA . PRO A 1 227 ? 16.079 10.500 6.130 1.00 96.81 227 PRO A CA 1
ATOM 1734 C C . PRO A 1 227 ? 16.695 11.107 4.866 1.00 96.81 227 PRO A C 1
ATOM 1736 O O . PRO A 1 227 ? 16.650 10.503 3.792 1.00 96.81 227 PRO A O 1
ATOM 1739 N N . GLU A 1 228 ? 17.267 12.307 4.985 1.00 96.94 228 GLU A N 1
ATOM 1740 C CA . GLU A 1 228 ? 17.837 13.058 3.853 1.00 96.94 228 GLU A CA 1
ATOM 1741 C C . GLU A 1 228 ? 19.019 12.335 3.187 1.00 96.94 228 GLU A C 1
ATOM 1743 O O . GLU A 1 228 ? 19.245 12.491 1.990 1.00 96.94 228 GLU A O 1
ATOM 1748 N N . ASP A 1 229 ? 19.740 11.506 3.942 1.00 96.12 229 ASP A N 1
ATOM 1749 C CA . ASP A 1 229 ? 20.886 10.709 3.498 1.00 96.12 229 ASP A CA 1
ATOM 1750 C C . ASP A 1 229 ? 20.503 9.311 2.980 1.00 96.12 229 ASP A C 1
ATOM 1752 O O . ASP A 1 229 ? 21.375 8.513 2.629 1.00 96.12 229 ASP A O 1
ATOM 1756 N N . SER A 1 230 ? 19.205 9.003 2.893 1.00 96.62 230 SER A N 1
ATOM 1757 C CA . SER A 1 230 ? 18.733 7.707 2.407 1.00 96.62 230 SER A CA 1
ATOM 1758 C C . SER A 1 230 ? 19.152 7.450 0.949 1.00 96.62 230 SER A C 1
ATOM 1760 O O . SER A 1 230 ? 18.812 8.242 0.063 1.00 96.62 230 SER A O 1
ATOM 1762 N N . PRO A 1 231 ? 19.782 6.299 0.637 1.00 95.50 231 PRO A N 1
ATOM 1763 C CA . PRO A 1 231 ? 20.134 5.939 -0.738 1.00 95.50 231 PRO A CA 1
ATOM 1764 C C . PRO A 1 231 ? 18.931 5.838 -1.683 1.00 95.50 231 PRO A C 1
ATOM 1766 O O . PRO A 1 231 ? 19.084 5.992 -2.891 1.00 95.50 231 PRO A O 1
ATOM 1769 N N . LEU A 1 232 ? 17.726 5.600 -1.151 1.00 96.44 232 LEU A N 1
ATOM 1770 C CA . LEU A 1 232 ? 16.501 5.488 -1.949 1.00 96.44 232 LEU A CA 1
ATOM 1771 C C . LEU A 1 232 ? 16.231 6.741 -2.796 1.00 96.44 232 LEU A C 1
ATOM 1773 O O . LEU A 1 232 ? 15.650 6.616 -3.872 1.00 96.44 232 LEU A O 1
ATOM 1777 N N . TRP A 1 233 ? 16.671 7.925 -2.352 1.00 96.38 233 TRP A N 1
ATOM 1778 C CA . TRP A 1 233 ? 16.470 9.186 -3.074 1.00 96.38 233 TRP A CA 1
ATOM 1779 C C . TRP A 1 233 ? 17.106 9.219 -4.463 1.00 96.38 233 TRP A C 1
ATOM 1781 O O . TRP A 1 233 ? 16.614 9.926 -5.339 1.00 96.38 233 TRP A O 1
ATOM 1791 N N . THR A 1 234 ? 18.202 8.487 -4.663 1.00 94.81 234 THR A N 1
ATOM 1792 C CA . THR A 1 234 ? 19.019 8.564 -5.882 1.00 94.81 234 THR A CA 1
ATOM 1793 C C . THR A 1 234 ? 18.942 7.302 -6.736 1.00 94.81 234 THR A C 1
ATOM 1795 O O . THR A 1 234 ? 19.579 7.233 -7.788 1.00 94.81 234 THR A O 1
ATOM 1798 N N . MET A 1 235 ? 18.154 6.303 -6.326 1.00 95.06 235 MET A N 1
ATOM 1799 C CA . MET A 1 235 ? 17.996 5.071 -7.094 1.00 95.06 235 MET A CA 1
ATOM 1800 C C . MET A 1 235 ? 17.160 5.319 -8.360 1.00 95.06 235 MET A C 1
ATOM 1802 O O . MET A 1 235 ? 15.993 5.696 -8.256 1.00 95.06 235 MET A O 1
ATOM 1806 N N . PRO A 1 236 ? 17.696 5.042 -9.564 1.00 87.94 236 PRO A N 1
ATOM 1807 C CA . PRO A 1 236 ? 17.078 5.466 -10.823 1.00 87.94 236 PRO A CA 1
ATOM 1808 C C . PRO A 1 236 ? 15.730 4.792 -11.116 1.00 87.94 236 PRO A C 1
ATOM 1810 O O . PRO A 1 236 ? 14.898 5.366 -11.807 1.00 87.94 236 PRO A O 1
ATOM 1813 N N . ASN A 1 237 ? 15.491 3.592 -10.576 1.00 91.69 237 ASN A N 1
ATOM 1814 C CA . ASN A 1 237 ? 14.248 2.839 -10.775 1.00 91.69 237 ASN A CA 1
ATOM 1815 C C . ASN A 1 237 ? 13.327 2.884 -9.539 1.00 91.69 237 ASN A C 1
ATOM 1817 O O . ASN A 1 237 ? 12.501 1.989 -9.341 1.00 91.69 237 ASN A O 1
ATOM 1821 N N . VAL A 1 238 ? 13.470 3.901 -8.682 1.00 97.75 238 VAL A N 1
ATOM 1822 C CA . VAL A 1 238 ? 12.623 4.100 -7.499 1.00 97.75 238 VAL A CA 1
ATOM 1823 C C . VAL A 1 238 ? 11.857 5.414 -7.617 1.00 97.75 238 VAL A C 1
ATOM 1825 O O . VAL A 1 238 ? 12.426 6.472 -7.858 1.00 97.75 238 VAL A O 1
ATOM 1828 N N . ILE A 1 239 ? 10.541 5.352 -7.426 1.00 98.12 239 ILE A N 1
ATOM 1829 C CA . ILE A 1 239 ? 9.668 6.523 -7.343 1.00 98.12 239 ILE A CA 1
ATOM 1830 C C . ILE A 1 239 ? 9.235 6.692 -5.896 1.00 98.12 239 ILE A C 1
ATOM 1832 O O . ILE A 1 239 ? 8.632 5.788 -5.319 1.00 98.12 239 ILE A O 1
ATOM 1836 N N . ILE A 1 240 ? 9.499 7.872 -5.345 1.00 97.81 240 ILE A N 1
ATOM 1837 C CA . ILE A 1 240 ? 9.162 8.235 -3.971 1.00 97.81 240 ILE A CA 1
ATOM 1838 C C . ILE A 1 240 ? 8.110 9.336 -3.973 1.00 97.81 240 ILE A C 1
ATOM 1840 O O . ILE A 1 240 ? 8.226 10.331 -4.691 1.00 97.81 240 ILE A O 1
ATOM 1844 N N . THR A 1 241 ? 7.110 9.178 -3.117 1.00 97.56 241 THR A N 1
ATOM 1845 C CA . THR A 1 241 ? 6.277 10.276 -2.633 1.00 97.56 241 THR A CA 1
ATOM 1846 C C . THR A 1 241 ? 6.377 10.342 -1.109 1.00 97.56 241 THR A C 1
ATOM 1848 O O . THR A 1 241 ? 6.593 9.312 -0.467 1.00 97.56 241 THR A O 1
ATOM 1851 N N . PRO A 1 242 ? 6.205 11.524 -0.484 1.00 95.81 242 PRO A N 1
ATOM 1852 C CA . PRO A 1 242 ? 5.838 11.571 0.931 1.00 95.81 242 PRO A CA 1
ATOM 1853 C C . PRO A 1 242 ? 4.537 10.787 1.141 1.00 95.81 242 PRO A C 1
ATOM 1855 O O . PRO A 1 242 ? 3.839 10.543 0.167 1.00 95.81 242 PRO A O 1
ATOM 1858 N N . HIS A 1 243 ? 4.164 10.460 2.377 1.00 95.38 243 HIS A N 1
ATOM 1859 C CA . HIS A 1 243 ? 2.971 9.657 2.686 1.00 95.38 243 HIS A CA 1
ATOM 1860 C C . HIS A 1 243 ? 1.652 10.380 2.359 1.00 95.38 243 HIS A C 1
ATOM 1862 O O . HIS A 1 243 ? 0.948 10.888 3.235 1.00 95.38 243 HIS A O 1
ATOM 1868 N N . ILE A 1 244 ? 1.319 10.433 1.068 1.00 93.81 244 ILE A N 1
ATOM 1869 C CA . ILE A 1 244 ? 0.221 11.216 0.496 1.00 93.81 244 ILE A CA 1
ATOM 1870 C C . ILE A 1 244 ? -0.745 10.364 -0.318 1.00 93.81 244 ILE A C 1
ATOM 1872 O O . ILE A 1 244 ? -1.743 10.892 -0.803 1.00 93.81 244 ILE A O 1
ATOM 1876 N N . GLY A 1 245 ? -0.519 9.057 -0.460 1.00 92.81 245 GLY A N 1
ATOM 1877 C CA . GLY A 1 245 ? -1.337 8.195 -1.307 1.00 92.81 245 GLY A CA 1
ATOM 1878 C C . GLY A 1 245 ? -2.823 8.208 -0.943 1.00 92.81 245 GLY A C 1
ATOM 1879 O O . GLY A 1 245 ? -3.681 8.020 -1.797 1.00 92.81 245 GLY A O 1
ATOM 1880 N N . GLY A 1 246 ? -3.156 8.458 0.324 1.00 90.12 246 GLY A N 1
ATOM 1881 C CA . GLY A 1 246 ? -4.538 8.606 0.791 1.00 90.12 246 GLY A CA 1
ATOM 1882 C C . GLY A 1 246 ? -5.053 10.044 0.877 1.00 90.12 246 GLY A C 1
ATOM 1883 O O . GLY A 1 246 ? -6.188 10.226 1.331 1.00 90.12 246 GLY A O 1
ATOM 1884 N N . VAL A 1 247 ? -4.243 11.042 0.519 1.00 91.12 247 VAL A N 1
ATOM 1885 C CA . VAL A 1 247 ? -4.531 12.467 0.713 1.00 91.12 247 VAL A CA 1
ATOM 1886 C C . VAL A 1 247 ? -5.235 13.043 -0.509 1.00 91.12 247 VAL A C 1
ATOM 1888 O O . VAL A 1 247 ? -4.872 12.789 -1.651 1.00 91.12 247 VAL A 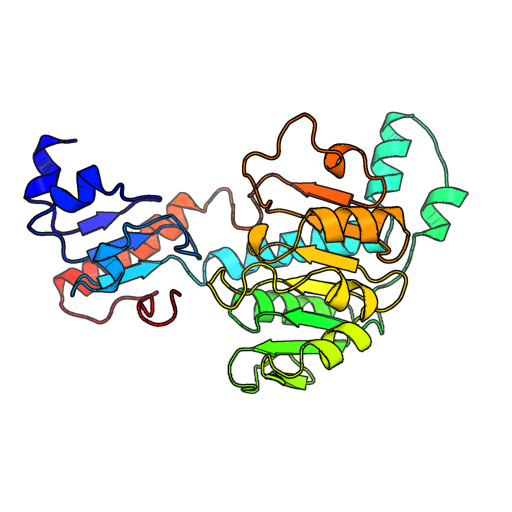O 1
ATOM 1891 N N . THR A 1 248 ? -6.276 13.828 -0.252 1.00 92.00 248 THR A N 1
ATOM 1892 C CA . THR A 1 248 ? -7.045 14.566 -1.262 1.00 92.00 248 THR A CA 1
ATOM 1893 C C . THR A 1 248 ? -7.339 15.965 -0.726 1.00 92.00 248 THR A C 1
ATOM 1895 O O . THR A 1 248 ? -7.398 16.125 0.498 1.00 92.00 248 THR A O 1
ATOM 1898 N N . PRO A 1 249 ? -7.541 16.978 -1.591 1.00 93.06 249 PRO A N 1
ATOM 1899 C CA . PRO A 1 249 ? -7.872 18.331 -1.138 1.00 93.06 249 PRO A CA 1
ATOM 1900 C C . PRO A 1 249 ? -9.105 18.388 -0.221 1.00 93.06 249 PRO A C 1
ATOM 1902 O O . PRO A 1 249 ? -9.150 19.191 0.703 1.00 93.06 249 PRO A O 1
ATOM 1905 N N . ASP A 1 250 ? -10.071 17.490 -0.429 1.00 91.69 250 ASP A N 1
ATOM 1906 C CA . ASP A 1 250 ? -11.323 17.388 0.328 1.00 91.69 250 ASP A CA 1
ATOM 1907 C C . ASP A 1 250 ? -11.285 16.340 1.464 1.00 91.69 250 ASP A C 1
ATOM 1909 O O . ASP A 1 250 ? -12.320 15.971 2.026 1.00 91.69 250 ASP A O 1
ATOM 1913 N N . LEU A 1 251 ? -10.099 15.843 1.841 1.00 90.88 251 LEU A N 1
ATOM 1914 C CA . LEU A 1 251 ? -9.960 14.782 2.846 1.00 90.88 251 LEU A CA 1
ATOM 1915 C C . LEU A 1 251 ? -10.554 15.173 4.208 1.00 90.88 251 LEU A C 1
ATOM 1917 O O . LEU A 1 251 ? -11.246 14.372 4.846 1.00 90.88 251 LEU A O 1
ATOM 1921 N N . TYR A 1 252 ? -10.274 16.391 4.670 1.00 91.31 252 TYR A N 1
ATOM 1922 C CA . TYR A 1 252 ? -10.762 16.870 5.964 1.00 91.31 252 TYR A CA 1
ATOM 1923 C C . TYR A 1 252 ? -12.285 16.964 5.991 1.00 91.31 252 TYR A C 1
ATOM 1925 O O . TYR A 1 252 ? -12.901 16.560 6.975 1.00 91.31 252 TYR A O 1
ATOM 1933 N N . GLU A 1 253 ? -12.899 17.402 4.893 1.00 94.19 253 GLU A N 1
ATOM 1934 C CA . GLU A 1 253 ? -14.353 17.440 4.759 1.00 94.19 253 GLU A CA 1
ATOM 1935 C C . GLU A 1 253 ? -14.938 16.021 4.805 1.00 94.19 253 GLU A C 1
ATOM 1937 O O . GLU A 1 253 ? -15.818 15.732 5.615 1.00 94.19 253 GLU A O 1
ATOM 1942 N N . LYS A 1 254 ? -14.395 15.087 4.012 1.00 93.25 254 LYS A N 1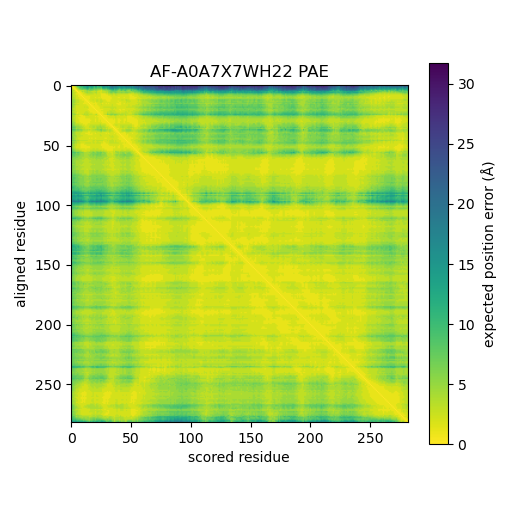
ATOM 1943 C CA . LYS A 1 254 ? -14.870 13.693 3.969 1.00 93.25 254 LYS A CA 1
ATOM 1944 C C . LYS A 1 254 ? -14.773 12.984 5.318 1.00 93.25 254 LYS A C 1
ATOM 1946 O O . LYS A 1 254 ? -15.709 12.288 5.716 1.00 93.25 254 LYS A O 1
ATOM 1951 N N . THR A 1 255 ? -13.646 13.131 6.013 1.00 94.19 255 THR A N 1
ATOM 1952 C CA . THR A 1 255 ? -13.433 12.492 7.322 1.00 94.19 255 THR A CA 1
ATOM 1953 C C . THR A 1 255 ? -14.295 13.138 8.407 1.00 94.19 255 THR A C 1
ATOM 1955 O O . THR A 1 255 ? -14.888 12.422 9.210 1.00 94.19 255 THR A O 1
ATOM 1958 N N . THR A 1 256 ? -14.473 14.462 8.372 1.00 95.38 256 THR A N 1
ATOM 1959 C CA . THR A 1 256 ? -15.389 15.177 9.275 1.00 95.38 256 THR A CA 1
ATOM 1960 C C . THR A 1 256 ? -16.842 14.766 9.047 1.00 95.38 256 THR A C 1
ATOM 1962 O O . THR A 1 256 ? -17.549 14.472 10.005 1.00 95.38 256 THR A O 1
ATOM 1965 N N . ASN A 1 257 ? -17.286 14.638 7.795 1.00 96.25 257 ASN A N 1
ATOM 1966 C CA . ASN A 1 257 ? -18.641 14.181 7.473 1.00 96.25 257 ASN A CA 1
ATOM 1967 C C . ASN A 1 257 ? -18.901 12.747 7.965 1.00 96.25 257 ASN A C 1
ATOM 1969 O O . ASN A 1 257 ? -19.977 12.455 8.491 1.00 96.25 257 ASN A O 1
ATOM 1973 N N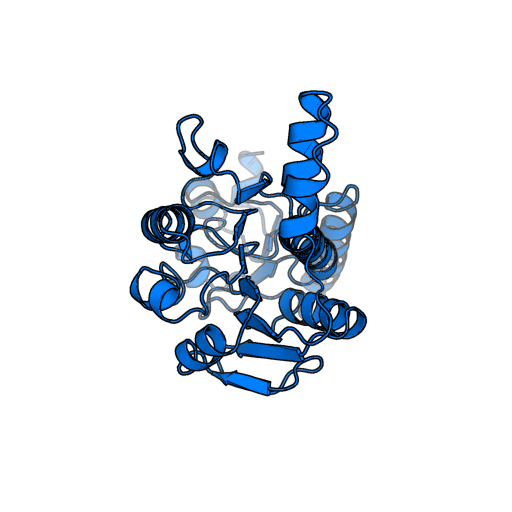 . LEU A 1 258 ? -17.914 11.850 7.850 1.00 96.25 258 LEU A N 1
ATOM 1974 C CA . LEU A 1 258 ? -18.011 10.504 8.424 1.00 96.25 258 LEU A CA 1
ATOM 1975 C C . LEU A 1 258 ? -18.068 10.539 9.957 1.00 96.25 258 LEU A C 1
ATOM 1977 O O . LEU A 1 258 ? -18.847 9.793 10.554 1.00 96.25 258 LEU A O 1
ATOM 1981 N N . PHE A 1 259 ? -17.260 11.390 10.591 1.00 97.44 259 PHE A N 1
ATOM 1982 C CA . PHE A 1 259 ? -17.305 11.590 12.034 1.00 97.44 259 PHE A CA 1
ATOM 1983 C C . PHE A 1 259 ? -18.682 12.094 12.484 1.00 97.44 259 PHE A C 1
ATOM 1985 O O . PHE A 1 259 ? -19.242 11.524 13.414 1.00 97.44 259 PHE A O 1
ATOM 1992 N N . ILE A 1 260 ? -19.270 13.077 11.795 1.00 97.88 260 ILE A N 1
ATOM 1993 C CA . ILE A 1 260 ? -20.603 13.620 12.107 1.00 97.88 260 ILE A CA 1
ATOM 1994 C C . ILE A 1 260 ? -21.694 12.539 11.990 1.00 97.88 260 ILE A C 1
ATOM 1996 O O . ILE A 1 260 ? -22.519 12.408 12.893 1.00 97.88 260 ILE A O 1
ATOM 2000 N N . ASP A 1 261 ? -21.684 11.712 10.937 1.00 97.62 261 ASP A N 1
ATOM 2001 C CA . ASP A 1 261 ? -22.619 10.574 10.818 1.00 97.62 261 ASP A CA 1
ATOM 2002 C C . ASP A 1 261 ? -22.417 9.553 11.951 1.00 97.62 261 ASP A C 1
ATOM 2004 O O . ASP A 1 261 ? -23.382 9.037 12.516 1.00 97.62 261 ASP A O 1
ATOM 2008 N N . ASN A 1 262 ? -21.169 9.276 12.335 1.00 97.94 262 ASN A N 1
ATOM 2009 C CA . ASN A 1 262 ? -20.891 8.416 13.481 1.00 97.94 262 ASN A CA 1
ATOM 2010 C C . ASN A 1 262 ? -21.283 9.048 14.821 1.00 97.94 262 ASN A C 1
ATOM 2012 O O . ASN A 1 262 ? -21.705 8.315 15.709 1.00 97.94 262 ASN A O 1
ATOM 2016 N N . LEU A 1 263 ? -21.207 10.369 14.963 1.00 98.25 263 LEU A N 1
ATOM 2017 C CA . LEU A 1 263 ? -21.644 11.075 16.161 1.00 98.25 263 LEU A CA 1
ATOM 2018 C C . LEU A 1 263 ? -23.158 10.940 16.350 1.00 98.25 263 LEU A C 1
ATOM 2020 O O . LEU A 1 263 ? -23.592 10.554 17.433 1.00 98.25 263 LEU A O 1
ATOM 2024 N N . ASP A 1 264 ? -23.959 11.143 15.297 1.00 98.31 264 ASP A N 1
ATOM 2025 C CA . ASP A 1 264 ? -25.409 10.890 15.355 1.00 98.31 264 ASP A CA 1
ATOM 2026 C C . ASP A 1 264 ? -25.711 9.427 15.726 1.00 98.31 264 ASP A C 1
ATOM 2028 O O . ASP A 1 264 ? -26.560 9.149 16.577 1.00 98.31 264 ASP A O 1
ATOM 2032 N N . ARG A 1 265 ? -24.972 8.469 15.148 1.00 98.25 265 ARG A N 1
ATOM 2033 C CA . ARG A 1 265 ? -25.112 7.041 15.483 1.00 98.25 265 ARG A CA 1
ATOM 2034 C C . ARG A 1 265 ? -24.769 6.758 16.939 1.00 98.25 265 ARG A C 1
ATOM 2036 O O . ARG A 1 265 ? -25.532 6.052 17.594 1.00 98.25 265 ARG A O 1
ATOM 2043 N N . PHE A 1 266 ? -23.661 7.304 17.431 1.00 97.81 266 PHE A N 1
ATOM 2044 C CA . PHE A 1 266 ? -23.185 7.130 18.799 1.00 97.81 266 PHE A CA 1
ATOM 2045 C C . PHE A 1 266 ? -24.214 7.649 19.806 1.00 97.81 266 PHE A C 1
ATOM 2047 O O . PHE A 1 266 ? -24.629 6.905 20.694 1.00 97.81 266 PHE A O 1
ATOM 2054 N N . LEU A 1 267 ? -24.708 8.877 19.605 1.00 97.31 267 LEU A N 1
ATOM 2055 C CA . LEU A 1 267 ? -25.719 9.502 20.464 1.00 97.31 267 LEU A CA 1
ATOM 2056 C C . LEU A 1 267 ? -27.044 8.722 20.490 1.00 97.31 267 LEU A C 1
ATOM 2058 O O . LEU A 1 267 ? -27.754 8.739 21.490 1.00 97.31 267 LEU A O 1
ATOM 2062 N N . ARG A 1 268 ? -27.370 7.998 19.412 1.00 97.75 268 ARG A N 1
ATOM 2063 C CA . ARG A 1 268 ? -28.571 7.149 19.308 1.00 97.75 268 ARG A CA 1
ATOM 2064 C C . ARG A 1 268 ? -28.337 5.678 19.674 1.00 97.75 268 ARG A C 1
ATOM 2066 O O . ARG A 1 268 ? -29.231 4.864 19.448 1.00 97.75 268 ARG A O 1
ATOM 2073 N N . GLY A 1 269 ? -27.147 5.301 20.146 1.00 95.81 269 GLY A N 1
ATOM 2074 C CA . GLY A 1 269 ? -26.805 3.904 20.452 1.00 95.81 269 GLY A CA 1
ATOM 2075 C C . GLY A 1 269 ? -26.807 2.964 19.235 1.00 95.81 269 GLY A C 1
ATOM 2076 O O . GLY A 1 269 ? -26.993 1.757 19.379 1.00 95.81 269 GLY A O 1
ATOM 2077 N N . LYS A 1 270 ? -26.632 3.497 18.020 1.00 97.00 270 LYS A N 1
ATOM 2078 C CA . LYS A 1 270 ? -26.565 2.723 16.771 1.00 97.00 270 LYS A CA 1
ATOM 2079 C C . LYS A 1 270 ? -25.138 2.256 16.485 1.00 97.00 270 LYS A C 1
ATOM 2081 O O . LYS A 1 270 ? -24.160 2.845 16.934 1.00 97.00 270 LYS A O 1
ATOM 2086 N N . SER A 1 271 ? -25.013 1.221 15.652 1.00 95.69 271 SER A N 1
ATOM 2087 C CA . SER A 1 271 ? -23.707 0.741 15.188 1.00 95.69 271 SER A CA 1
ATOM 2088 C C . SER A 1 271 ? -22.972 1.809 14.366 1.00 95.69 271 SER A C 1
ATOM 2090 O O . SER A 1 271 ? -23.524 2.369 13.405 1.00 95.69 271 SER A O 1
ATOM 2092 N N . LEU A 1 272 ? -21.719 2.065 14.751 1.00 97.19 272 LEU A N 1
ATOM 2093 C CA . LEU A 1 272 ? -20.821 2.995 14.075 1.00 97.19 272 LEU A CA 1
ATOM 2094 C C . LEU A 1 272 ? -20.261 2.390 12.782 1.00 97.19 272 LEU A C 1
ATOM 2096 O O . LEU A 1 272 ? -20.045 1.184 12.655 1.00 97.19 272 LEU A O 1
ATOM 2100 N N . LYS A 1 273 ? -19.972 3.248 11.811 1.00 95.81 273 LYS A N 1
ATOM 2101 C CA . LYS A 1 273 ? -19.245 2.892 10.595 1.00 95.81 273 LYS A CA 1
ATOM 2102 C C . LYS A 1 273 ? -17.743 2.898 10.855 1.00 95.81 273 LYS A C 1
ATOM 2104 O O . LYS A 1 273 ? -17.231 3.696 11.635 1.00 95.81 273 LYS A O 1
ATOM 2109 N N . GLY A 1 274 ? -17.029 2.019 10.152 1.00 93.38 274 GLY A N 1
ATOM 2110 C CA . GLY A 1 274 ? -15.570 1.961 10.230 1.00 93.38 274 GLY A CA 1
ATOM 2111 C C . GLY A 1 274 ? -15.033 1.342 11.522 1.00 93.38 274 GLY A C 1
ATOM 2112 O O . GLY A 1 274 ? -13.863 1.546 11.823 1.00 93.38 274 GLY A O 1
ATOM 2113 N N . ILE A 1 275 ? -15.845 0.575 12.267 1.00 94.75 275 ILE A N 1
ATOM 2114 C CA . ILE A 1 275 ? -15.411 -0.106 13.500 1.00 94.75 275 ILE A CA 1
ATOM 2115 C C . ILE A 1 275 ? -14.172 -0.965 13.235 1.00 94.75 275 ILE A C 1
ATOM 2117 O O . ILE A 1 275 ? -14.139 -1.786 12.311 1.00 94.75 275 ILE A O 1
ATOM 2121 N N . VAL A 1 276 ? -13.157 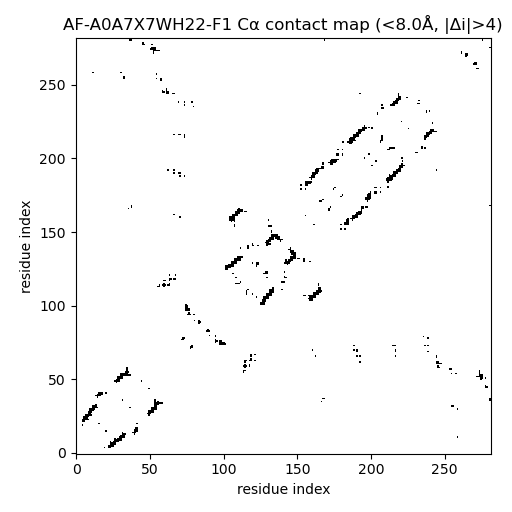-0.765 14.064 1.00 93.00 276 VAL A N 1
ATOM 2122 C CA . VAL A 1 276 ? -11.882 -1.478 14.066 1.00 93.00 276 VAL A CA 1
ATOM 2123 C C . VAL A 1 276 ? -12.020 -2.772 14.859 1.00 93.00 276 VAL A C 1
ATOM 2125 O O . VAL A 1 276 ? -12.547 -2.778 15.972 1.00 93.00 276 VAL A O 1
ATOM 2128 N N . ASN A 1 277 ? -11.505 -3.878 14.323 1.00 90.00 277 ASN A N 1
ATOM 2129 C CA . ASN A 1 277 ? -11.384 -5.103 15.098 1.00 90.00 277 ASN A CA 1
ATOM 2130 C C . ASN A 1 277 ? -10.095 -5.043 15.935 1.00 90.00 277 ASN A C 1
ATOM 2132 O O . ASN A 1 277 ? -9.004 -5.296 15.425 1.00 90.00 277 ASN A O 1
ATOM 2136 N N . LYS A 1 278 ? -10.224 -4.736 17.232 1.00 88.12 278 LYS A N 1
ATOM 2137 C CA . LYS A 1 278 ? -9.084 -4.575 18.155 1.00 88.12 278 LYS A CA 1
ATOM 2138 C C . LYS A 1 278 ? -8.200 -5.825 18.275 1.00 88.12 278 LYS A C 1
ATOM 2140 O O . LYS A 1 278 ? -6.994 -5.684 18.412 1.00 88.12 278 LYS A O 1
ATOM 2145 N N . GLN A 1 279 ? -8.759 -7.031 18.125 1.00 83.75 279 GLN A N 1
ATOM 2146 C CA . GLN A 1 279 ? -7.980 -8.281 18.148 1.00 83.75 279 GLN A CA 1
ATOM 2147 C C . GLN A 1 279 ? -7.129 -8.477 16.887 1.00 83.75 279 GLN A C 1
ATOM 2149 O O . GLN A 1 279 ? -6.083 -9.119 16.930 1.00 83.75 279 GLN A O 1
ATOM 2154 N N . LYS A 1 280 ? -7.587 -7.955 15.743 1.00 79.88 280 LYS A N 1
ATOM 2155 C CA . LYS A 1 280 ? -6.857 -8.034 14.467 1.00 79.88 280 LYS A CA 1
ATOM 2156 C C . LYS A 1 280 ? -5.962 -6.822 14.219 1.00 79.88 280 LYS A C 1
ATOM 2158 O O . LYS A 1 280 ? -5.050 -6.924 13.403 1.00 79.88 280 LYS A O 1
ATOM 2163 N N . GLY A 1 281 ? -6.227 -5.708 14.901 1.00 75.06 281 GLY A N 1
ATOM 2164 C CA . GLY A 1 281 ? -5.524 -4.440 14.726 1.00 75.06 281 GLY A CA 1
ATOM 2165 C C . GLY A 1 281 ? -5.965 -3.636 13.495 1.00 75.06 281 GLY A C 1
ATOM 2166 O O . GLY A 1 281 ? -5.191 -2.800 13.042 1.00 75.06 281 GLY A O 1
ATOM 2167 N N . TYR A 1 282 ? -7.153 -3.898 12.920 1.00 75.00 282 TYR A N 1
ATOM 2168 C CA . TYR A 1 282 ? -7.725 -3.165 11.766 1.00 75.00 282 TYR A CA 1
ATOM 2169 C C . TYR A 1 282 ? -9.233 -3.421 11.552 1.00 75.00 282 TYR A C 1
ATOM 2171 O O . TYR A 1 282 ? -9.756 -4.442 12.051 1.00 75.00 282 TYR A O 1
#

Sequence (282 aa):
MIEAIPNAEIFFGWRLSENYYNQARNLRWIHLPSAGIDGALPAAVFSSDIQVTSSKGLHKDPMAETAFAMILSLTRGLHHARDLQKENRWAFDIVSHNAGTLVGKTLGIIGAGHIGRAIAKRAKAFGMKVIGINYSGRKVQGFSEIRSIGYLSWLLKQSDIIVLTLPLTAKSTGLIGPRQFAQMKDDAILINIARGRIIDQDALMSAVLDGKLGGAGLDVFSEEPLPEDSPLWTMPNVIITPHIGGVTPDLYEKTTNLFIDNLDRFLRGKSLKGIVNKQKGY

Secondary structure (DSSP, 8-state):
-GGGGGG-SEEESS---HHHHHH-TT--EEEESSS--TTTS-HHHHHSS-EEEE-TTTTHHHHHHHHHHHHHHHHHTHHHHHHHHHTT---HHHHHHT----TT-EEEEE--SHHHHHHHHHHHHTT-EEEEEESS----TT-SEEEEGGGHHHHHHH-SEEEE-PPP-TTTTT-BSHHHHTTSPTTEEEEE-S-GGGB-HHHHHHHHHTTSEEEEEES--SSSSPPTT-GGGG-TTEEE--S-TT--TTHHHHHHHHHHHHHHHHHTTPPPTTB--TTTT-